Protein AF-A0A0L1IC89-F1 (afdb_monomer_lite)

Secondary structure (DSSP, 8-state):
--------EEEEEEEESSPTT-TT---GGGGGGTT-EEEEEEEE----TTS---EE--EEEEEEEEEEEE-TTS-EEEEEEEEEEEEE--SS-EEEEEEEE-SS-EEEEEEETTEEEEEETTTTEEEEEEE-S-TTT--EEEEEEGGG-TTEEEEEETTSEEEEEETTEEEEEEE-SEEEE-BTTBTTS-SEEEE-SS-EEEEEEEEETTEEEEEEEEETTTEEEEEEEPTTSPEE-

Radius of gyration: 19.92 Å; chains: 1; bounding box: 58×40×58 Å

InterPro domains:
  IPR036322 WD40-repeat-containing domain superfamily [SSF50978] (57-232)
  IPR052415 Diphthine methyltransferase [PTHR46042] (3-170)

pLDDT: mean 73.86, std 12.97, range [33.25, 93.62]

Sequence (237 aa):
MMKRYNLKYCCDDVSVFPSSTLINHDNNKFSEYFGLTAISTYQLKNKEPNEEPKKKGKIYLFGLNQNIKDDDNNNCEIDYYLEYKKNINFHNGVLQSNYIFTNDKLYLGSVCVNGFYLSDLKEETYEKLLETSKEKNNSGLSFEAFDNKPEKICISFSNGDMCLLVHGQQEKTWYDNNIRIFDLRNIREPIQTVDVNSNIWRIKFLYKNNSVDNLLVAACDGGAKIFKKSNNGKLNI

Structure (mmCIF, N/CA/C/O backbone):
data_AF-A0A0L1IC89-F1
#
_entry.id   AF-A0A0L1IC89-F1
#
loop_
_atom_site.group_PDB
_atom_site.id
_atom_site.type_symbol
_atom_site.label_atom_id
_atom_site.label_alt_id
_atom_site.label_comp_id
_atom_site.label_asym_id
_atom_site.label_entity_id
_atom_site.label_seq_id
_atom_site.pdbx_PDB_ins_code
_atom_site.Cartn_x
_atom_site.Cartn_y
_atom_site.Cartn_z
_atom_site.occupancy
_atom_site.B_iso_or_equiv
_atom_site.auth_seq_id
_atom_site.auth_comp_id
_atom_site.auth_asym_id
_atom_site.auth_atom_id
_atom_site.pdbx_PDB_model_num
ATOM 1 N N . MET A 1 1 ? 32.713 4.566 26.535 1.00 37.75 1 MET A N 1
ATOM 2 C CA . MET A 1 1 ? 31.856 5.717 26.167 1.00 37.75 1 MET A CA 1
ATOM 3 C C . MET A 1 1 ? 30.649 5.176 25.398 1.00 37.75 1 MET A C 1
ATOM 5 O O . MET A 1 1 ? 30.848 4.481 24.411 1.00 37.75 1 MET A O 1
ATOM 9 N N . MET A 1 2 ? 29.424 5.361 25.909 1.00 33.25 2 MET A N 1
ATOM 10 C CA . MET A 1 2 ? 28.183 4.787 25.352 1.00 33.25 2 MET A CA 1
ATOM 11 C C . MET A 1 2 ? 27.937 5.239 23.900 1.00 33.25 2 MET A C 1
ATOM 13 O O . MET A 1 2 ? 27.832 6.437 23.640 1.00 33.25 2 MET A O 1
ATOM 17 N N . LYS A 1 3 ? 27.783 4.284 22.966 1.00 37.91 3 LYS A N 1
ATOM 18 C CA . LYS A 1 3 ? 27.263 4.531 21.608 1.00 37.91 3 LYS A CA 1
ATOM 19 C C . LYS A 1 3 ? 25.820 5.051 21.732 1.00 37.91 3 LYS A C 1
ATOM 21 O O . LYS A 1 3 ? 24.902 4.275 21.987 1.00 37.91 3 LYS A O 1
ATOM 26 N N . ARG A 1 4 ? 25.610 6.363 21.577 1.00 36.62 4 ARG A N 1
ATOM 27 C CA . ARG A 1 4 ? 24.271 6.953 21.413 1.00 36.62 4 ARG A CA 1
ATOM 28 C C . ARG A 1 4 ? 23.713 6.502 20.063 1.00 36.62 4 ARG A C 1
ATOM 30 O O . ARG A 1 4 ? 24.088 7.034 19.023 1.00 36.62 4 ARG A O 1
ATOM 37 N N . TYR A 1 5 ? 22.829 5.510 20.069 1.00 39.31 5 TYR A N 1
ATOM 38 C CA . TYR A 1 5 ? 22.023 5.191 18.896 1.00 39.31 5 TYR A CA 1
ATOM 39 C C . TYR A 1 5 ? 20.983 6.302 18.716 1.00 39.31 5 TYR A C 1
ATOM 41 O O . TYR A 1 5 ? 19.976 6.327 19.418 1.00 39.31 5 TYR A O 1
ATOM 49 N N . ASN A 1 6 ? 21.208 7.220 17.776 1.00 43.41 6 ASN A N 1
ATOM 50 C CA . ASN A 1 6 ? 20.152 8.103 17.281 1.00 43.41 6 ASN A CA 1
ATOM 51 C C . ASN A 1 6 ? 19.169 7.257 16.452 1.00 43.41 6 ASN A C 1
ATOM 53 O O . ASN A 1 6 ? 19.263 7.207 15.228 1.00 43.41 6 ASN A O 1
ATOM 57 N N . LEU A 1 7 ? 18.259 6.534 17.114 1.00 46.78 7 LEU A N 1
ATOM 58 C CA . LEU A 1 7 ? 17.118 5.904 16.452 1.00 46.78 7 LEU A CA 1
ATOM 59 C C . LEU A 1 7 ? 16.196 7.011 15.929 1.00 46.78 7 LEU A C 1
ATOM 61 O O . LEU A 1 7 ? 15.389 7.552 16.676 1.00 46.78 7 LEU A O 1
ATOM 65 N N . LYS A 1 8 ? 16.308 7.344 14.642 1.00 57.31 8 LYS A N 1
ATOM 66 C CA . LYS A 1 8 ? 15.275 8.101 13.934 1.00 57.31 8 LYS A CA 1
ATOM 67 C C . LYS A 1 8 ? 14.383 7.096 13.208 1.00 57.31 8 LYS A C 1
ATOM 69 O O . LYS A 1 8 ? 14.843 6.421 12.288 1.00 57.31 8 LYS A O 1
ATOM 74 N N . TYR A 1 9 ? 13.145 6.948 13.672 1.00 56.97 9 TYR A N 1
ATOM 75 C CA . TYR A 1 9 ? 12.089 6.356 12.857 1.00 56.97 9 TYR A CA 1
ATOM 76 C C . TYR A 1 9 ? 11.589 7.448 11.918 1.00 56.97 9 TYR A C 1
ATOM 78 O O . TYR A 1 9 ? 11.213 8.529 12.367 1.00 56.97 9 TYR A O 1
ATOM 86 N N . CYS A 1 10 ? 11.639 7.176 10.624 1.00 66.88 10 CYS A N 1
ATOM 87 C CA . CYS A 1 10 ? 11.066 8.027 9.600 1.00 66.88 10 CYS A CA 1
ATOM 88 C C . CYS A 1 10 ? 9.682 7.469 9.255 1.00 66.88 10 CYS A C 1
ATOM 90 O O . CYS A 1 10 ? 9.532 6.265 9.035 1.00 66.88 10 CYS A O 1
ATOM 92 N N . CYS A 1 11 ? 8.676 8.340 9.259 1.00 73.06 11 CYS A N 1
ATOM 93 C CA . CYS A 1 11 ? 7.366 8.042 8.694 1.00 73.06 11 CYS A CA 1
ATOM 94 C C . CYS A 1 11 ? 7.474 8.191 7.176 1.00 73.06 11 CYS A C 1
ATOM 96 O O . CYS A 1 11 ? 7.811 9.281 6.716 1.00 73.06 11 CYS A O 1
ATOM 98 N N . ASP A 1 12 ? 7.213 7.123 6.424 1.00 77.56 12 ASP A N 1
ATOM 99 C CA . ASP A 1 12 ? 7.308 7.154 4.952 1.00 77.56 12 ASP A CA 1
ATOM 100 C C . ASP A 1 12 ? 5.950 7.340 4.274 1.00 77.56 12 ASP A C 1
ATOM 102 O O . ASP A 1 12 ? 5.842 7.892 3.173 1.00 77.56 12 ASP A O 1
ATOM 106 N N . ASP A 1 13 ? 4.896 6.872 4.944 1.00 82.88 13 ASP A N 1
ATOM 107 C CA . ASP A 1 13 ? 3.542 6.923 4.420 1.00 82.88 13 ASP A CA 1
ATOM 108 C C . ASP A 1 13 ? 2.505 6.841 5.541 1.00 82.88 13 ASP A C 1
ATOM 110 O O . ASP A 1 13 ? 2.685 6.137 6.540 1.00 82.88 13 ASP A O 1
ATOM 114 N N . VAL A 1 14 ? 1.404 7.558 5.341 1.00 84.75 14 VAL A N 1
ATOM 115 C CA . VAL A 1 14 ? 0.214 7.515 6.190 1.00 84.75 14 VAL A CA 1
ATOM 116 C C . VAL A 1 14 ? -0.963 7.192 5.285 1.00 84.75 14 VAL A C 1
ATOM 118 O O . VAL A 1 14 ? -1.217 7.911 4.318 1.00 84.75 14 VAL A O 1
ATOM 121 N N . SER A 1 15 ? -1.680 6.122 5.610 1.00 87.44 15 SER A N 1
ATOM 122 C CA . SER A 1 15 ? -2.894 5.710 4.909 1.00 87.44 15 SER A CA 1
ATOM 123 C C . SER A 1 15 ? -4.060 5.701 5.885 1.00 87.44 15 SER A C 1
ATOM 125 O O . SER A 1 15 ? -3.940 5.179 6.990 1.00 87.44 15 SER A O 1
ATOM 127 N N . VAL A 1 16 ? -5.182 6.298 5.498 1.00 86.19 16 VAL A N 1
ATOM 128 C CA . VAL A 1 16 ? -6.389 6.408 6.327 1.00 86.19 16 VAL A CA 1
ATOM 129 C C . VAL A 1 16 ? -7.524 5.713 5.591 1.00 86.19 16 VAL A C 1
ATOM 131 O O . VAL A 1 16 ? -7.704 5.942 4.396 1.00 86.19 16 VAL A O 1
ATOM 134 N N . PHE A 1 17 ? -8.269 4.856 6.287 1.00 84.81 17 PHE A N 1
ATOM 135 C CA . PHE A 1 17 ? -9.489 4.249 5.767 1.00 84.81 17 PHE A CA 1
ATOM 136 C C . PHE A 1 17 ? -10.721 5.090 6.151 1.00 84.81 17 PHE A C 1
ATOM 138 O O . PHE A 1 17 ? -10.797 5.541 7.289 1.00 84.81 17 PHE A O 1
ATOM 145 N N . PRO A 1 18 ? -11.723 5.257 5.275 1.00 73.88 18 PRO A N 1
ATOM 146 C CA . PRO A 1 18 ? -11.623 5.051 3.841 1.00 73.88 18 PRO A CA 1
ATOM 147 C C . PRO A 1 18 ? -10.655 6.075 3.229 1.00 73.88 18 PRO A C 1
ATOM 149 O O . PRO A 1 18 ? -10.587 7.226 3.656 1.00 73.88 18 PRO A O 1
ATOM 152 N N . SER A 1 19 ? -9.901 5.651 2.215 1.00 64.19 19 SER A N 1
ATOM 153 C CA . SER A 1 19 ? -9.041 6.557 1.447 1.00 64.19 19 SER A CA 1
ATOM 154 C C . SER A 1 19 ? -9.885 7.658 0.785 1.00 64.19 19 SER A C 1
ATOM 156 O O . SER A 1 19 ? -11.032 7.431 0.408 1.00 64.19 19 SER A O 1
ATOM 158 N N . SER A 1 20 ? -9.323 8.847 0.553 1.00 52.53 20 SER A N 1
ATOM 159 C CA . SER A 1 20 ? -9.999 9.913 -0.211 1.00 52.53 20 SER A CA 1
ATOM 160 C C . SER A 1 20 ? -10.335 9.513 -1.657 1.00 52.53 20 SER A C 1
ATOM 162 O O . SER A 1 20 ? -11.131 10.176 -2.314 1.00 52.53 20 SER A O 1
ATOM 164 N N . THR A 1 21 ? -9.772 8.409 -2.154 1.00 49.03 21 THR A N 1
ATOM 165 C CA . THR A 1 21 ? -10.112 7.792 -3.447 1.00 49.03 21 THR A CA 1
ATOM 166 C C . THR A 1 21 ? -11.449 7.033 -3.433 1.00 49.03 21 THR A C 1
ATOM 168 O O . THR A 1 21 ? -11.914 6.577 -4.474 1.00 49.03 21 THR A O 1
ATOM 171 N N . LEU A 1 22 ? -12.097 6.926 -2.270 1.00 55.22 22 LEU A N 1
ATOM 172 C CA . LEU A 1 22 ? -13.205 6.014 -1.968 1.00 55.22 22 LEU A CA 1
ATOM 173 C C . LEU A 1 22 ? -14.563 6.740 -1.846 1.00 55.22 22 LEU A C 1
ATOM 175 O O . LEU A 1 22 ? -15.411 6.365 -1.040 1.00 55.22 22 LEU A O 1
ATOM 179 N N . ILE A 1 23 ? -14.775 7.793 -2.646 1.00 49.59 23 ILE A N 1
ATOM 180 C CA . ILE A 1 23 ? -15.876 8.774 -2.499 1.00 49.59 23 ILE A CA 1
ATOM 181 C C . ILE A 1 23 ? -17.286 8.154 -2.655 1.00 49.59 23 ILE A C 1
ATOM 183 O O . ILE A 1 23 ? -18.272 8.804 -2.333 1.00 49.59 23 ILE A O 1
ATOM 187 N N . ASN A 1 24 ? -17.423 6.910 -3.129 1.00 51.56 24 ASN A N 1
ATOM 188 C CA . ASN A 1 24 ? -18.723 6.243 -3.333 1.00 51.56 24 ASN A CA 1
ATOM 189 C C . ASN A 1 24 ? -18.861 4.878 -2.660 1.00 51.56 24 ASN A C 1
ATOM 191 O O . ASN A 1 24 ? -19.690 4.063 -3.065 1.00 51.56 24 ASN A O 1
ATOM 195 N N . HIS A 1 25 ? -18.065 4.610 -1.629 1.00 53.75 25 HIS A N 1
ATOM 196 C CA . HIS A 1 25 ? -18.261 3.385 -0.874 1.00 53.75 25 HIS A CA 1
ATOM 197 C C . HIS A 1 25 ? -19.349 3.566 0.180 1.00 53.75 25 HIS A C 1
ATOM 199 O O . HIS A 1 25 ? -19.092 3.939 1.322 1.00 53.75 25 HIS A O 1
ATOM 205 N N . ASP A 1 26 ? -20.576 3.268 -0.221 1.00 58.00 26 ASP A N 1
ATOM 206 C CA . ASP A 1 26 ? -21.691 3.114 0.696 1.00 58.00 26 ASP A CA 1
ATOM 207 C C . ASP A 1 26 ? -21.634 1.692 1.263 1.00 58.00 26 ASP A C 1
ATOM 209 O O . ASP A 1 26 ? -21.870 0.721 0.541 1.00 58.00 26 ASP A O 1
ATOM 213 N N . ASN A 1 27 ? -21.204 1.534 2.518 1.00 58.72 27 ASN A N 1
ATOM 214 C CA . ASN A 1 27 ? -21.554 0.344 3.291 1.00 58.72 27 ASN A CA 1
ATOM 215 C C . ASN A 1 27 ? -21.168 0.471 4.766 1.00 58.72 27 ASN A C 1
ATOM 217 O O . ASN A 1 27 ? -19.989 0.474 5.121 1.00 58.72 27 ASN A O 1
ATOM 221 N N . ASN A 1 28 ? -22.178 0.375 5.632 1.00 63.81 28 ASN A N 1
ATOM 222 C CA . ASN A 1 28 ? -22.046 0.149 7.077 1.00 63.81 28 ASN A CA 1
ATOM 223 C C . ASN A 1 28 ? -21.148 -1.057 7.441 1.00 63.81 28 ASN A C 1
ATOM 225 O O . ASN A 1 28 ? -20.767 -1.211 8.598 1.00 63.8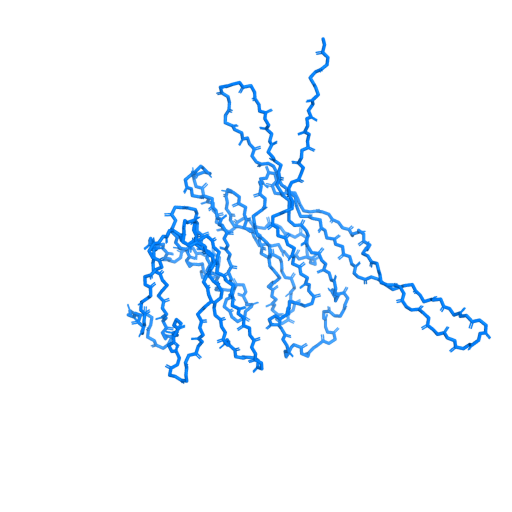1 28 ASN A O 1
ATOM 229 N N . LYS A 1 29 ? -20.796 -1.913 6.473 1.00 73.44 29 LYS A N 1
ATOM 230 C CA . LYS A 1 29 ? -20.047 -3.162 6.650 1.00 73.44 29 LYS A CA 1
ATOM 231 C C . LYS A 1 29 ? -18.630 -3.002 7.211 1.00 73.44 29 LYS A C 1
ATOM 233 O O . LYS A 1 29 ? -18.204 -3.857 7.974 1.00 73.44 29 LYS A O 1
ATOM 238 N N . PHE A 1 30 ? -17.917 -1.931 6.858 1.00 75.88 30 PHE A N 1
ATOM 239 C CA . PHE A 1 30 ? -16.573 -1.640 7.387 1.00 75.88 30 PHE A CA 1
ATOM 240 C C . PHE A 1 30 ? -16.560 -0.388 8.270 1.00 75.88 30 PHE A C 1
ATOM 242 O O . PHE A 1 30 ? -15.520 0.241 8.446 1.00 75.88 30 PHE A O 1
ATOM 249 N N . SER A 1 31 ? -17.720 -0.013 8.817 1.00 79.56 31 SER A N 1
ATOM 250 C CA . SER A 1 31 ? -17.865 1.156 9.694 1.00 79.56 31 SER A CA 1
ATOM 251 C C . SER A 1 31 ? -16.937 1.099 10.910 1.00 79.56 31 SER A C 1
ATOM 253 O O . SER A 1 31 ? -16.385 2.123 11.295 1.00 79.56 31 SER A O 1
ATOM 255 N N . GLU A 1 32 ? -16.675 -0.097 11.448 1.00 83.50 32 GLU A N 1
ATOM 256 C CA . GLU A 1 32 ? -15.731 -0.310 12.556 1.00 83.50 32 GLU A CA 1
ATOM 257 C C . GLU A 1 32 ? -14.277 0.060 12.215 1.00 83.50 32 GLU A C 1
ATOM 259 O O . GLU A 1 32 ? -13.476 0.334 13.107 1.00 83.50 32 GLU A O 1
ATOM 264 N N . TYR A 1 33 ? -13.932 0.089 10.924 1.00 86.62 33 TYR A N 1
ATOM 265 C CA . TYR A 1 33 ? -12.608 0.462 10.433 1.00 86.62 33 TYR A CA 1
ATOM 266 C C . TYR A 1 33 ? -12.538 1.926 9.988 1.00 86.62 33 TYR A C 1
ATOM 268 O O . TYR A 1 33 ? -11.478 2.375 9.550 1.00 86.62 33 TYR A O 1
ATOM 276 N N . PHE A 1 34 ? -13.635 2.684 10.069 1.00 85.94 34 PHE A N 1
ATOM 277 C CA . PHE A 1 34 ? -13.645 4.090 9.680 1.00 85.94 34 PHE A CA 1
ATOM 278 C C . PHE A 1 34 ? -12.622 4.893 10.497 1.00 85.94 34 PHE A C 1
ATOM 280 O O . PHE A 1 34 ? -12.533 4.787 11.717 1.00 85.94 34 PHE A O 1
ATOM 287 N N . GLY A 1 35 ? -11.809 5.683 9.802 1.00 84.94 35 GLY A N 1
ATOM 288 C CA . GLY A 1 35 ? -10.693 6.426 10.374 1.00 84.94 35 GLY A CA 1
ATOM 289 C C . GLY A 1 35 ? -9.493 5.567 10.788 1.00 84.94 35 GLY A C 1
ATOM 290 O O . GLY A 1 35 ? -8.546 6.107 11.367 1.00 84.94 35 GLY A O 1
ATOM 291 N N . LEU A 1 36 ? -9.478 4.256 10.490 1.00 91.06 36 LEU A N 1
ATOM 292 C CA . LEU A 1 36 ? -8.319 3.410 10.767 1.00 91.06 36 LEU A CA 1
ATOM 293 C C . LEU A 1 36 ? -7.108 3.933 9.986 1.00 91.06 36 LEU A C 1
ATOM 295 O O . LEU A 1 36 ? -7.053 3.912 8.755 1.00 91.06 36 LEU A O 1
ATOM 299 N N . THR A 1 37 ? -6.112 4.395 10.724 1.00 91.62 37 THR A N 1
ATOM 300 C CA . THR A 1 37 ? -4.924 5.070 10.219 1.00 91.62 37 THR A CA 1
ATOM 301 C C . THR A 1 37 ? -3.716 4.152 10.349 1.00 91.62 37 THR A C 1
ATOM 303 O O . THR A 1 37 ? -3.310 3.792 11.454 1.00 91.62 37 THR A O 1
ATOM 306 N N . ALA A 1 38 ? -3.135 3.777 9.214 1.00 92.12 38 ALA A N 1
ATOM 307 C CA . ALA A 1 38 ? -1.903 3.015 9.103 1.00 92.12 38 ALA A CA 1
ATOM 308 C C . ALA A 1 38 ? -0.713 3.959 8.912 1.00 92.12 38 ALA A C 1
ATOM 310 O O . ALA A 1 38 ? -0.617 4.664 7.907 1.00 92.12 38 ALA A O 1
ATOM 311 N N . ILE A 1 39 ? 0.218 3.946 9.865 1.00 90.56 39 ILE A N 1
ATOM 312 C CA . ILE A 1 39 ? 1.458 4.726 9.820 1.00 90.56 39 ILE A CA 1
ATOM 313 C C . ILE A 1 39 ? 2.615 3.787 9.492 1.00 90.56 39 ILE A C 1
ATOM 315 O O . ILE A 1 39 ? 3.020 2.968 10.324 1.00 90.56 39 ILE A O 1
ATOM 319 N N . SER A 1 40 ? 3.144 3.919 8.277 1.00 90.25 40 SER A N 1
ATOM 320 C CA . SER A 1 40 ? 4.274 3.139 7.772 1.00 90.25 40 SER A CA 1
ATOM 321 C C . SER A 1 40 ? 5.585 3.766 8.216 1.00 90.25 40 SER A C 1
ATOM 323 O O . SER A 1 40 ? 5.820 4.962 8.032 1.00 90.25 40 SER A O 1
ATOM 325 N N . THR A 1 41 ? 6.461 2.949 8.794 1.00 85.06 41 THR A N 1
ATOM 326 C CA . THR A 1 41 ? 7.750 3.415 9.305 1.00 85.06 41 THR A CA 1
ATOM 327 C C . THR A 1 41 ? 8.909 2.660 8.683 1.00 85.06 41 THR A C 1
ATOM 329 O O . THR A 1 41 ? 8.841 1.451 8.442 1.00 85.06 41 THR A O 1
ATOM 332 N N . TYR A 1 42 ? 10.027 3.362 8.529 1.00 80.12 42 TYR A N 1
ATOM 333 C CA . TYR A 1 42 ? 11.332 2.742 8.372 1.00 80.12 42 TYR A CA 1
ATOM 334 C C . TYR A 1 42 ? 12.348 3.376 9.321 1.00 80.12 42 TYR A C 1
ATOM 336 O O . TYR A 1 42 ? 12.266 4.532 9.731 1.00 80.12 42 TYR A O 1
ATOM 344 N N . GLN A 1 43 ? 13.336 2.577 9.683 1.00 73.88 43 GLN A N 1
ATOM 345 C CA . GLN A 1 43 ? 14.427 2.928 10.560 1.00 73.88 43 GLN A CA 1
ATOM 346 C C . GLN A 1 43 ? 15.724 2.781 9.778 1.00 73.88 43 GLN A C 1
ATOM 348 O O . GLN A 1 43 ? 16.056 1.685 9.320 1.00 73.88 43 GLN A O 1
ATOM 353 N N . LEU A 1 44 ? 16.497 3.862 9.702 1.00 66.44 44 LEU A N 1
ATOM 354 C CA . LEU A 1 44 ? 17.883 3.805 9.254 1.00 66.44 44 LEU A CA 1
ATOM 355 C C . LEU A 1 44 ? 18.749 3.402 10.448 1.00 66.44 44 LEU A C 1
ATOM 357 O O . LEU A 1 44 ? 18.968 4.185 11.373 1.00 66.44 44 LEU A O 1
ATOM 361 N N . LYS A 1 45 ? 19.215 2.151 10.470 1.00 61.97 45 LYS A N 1
ATOM 362 C CA . LYS A 1 45 ? 20.256 1.752 11.417 1.00 61.97 45 LYS A CA 1
ATOM 363 C C . LYS A 1 45 ? 21.614 2.105 10.830 1.00 61.97 45 LYS A C 1
ATOM 365 O O . LYS A 1 45 ? 22.092 1.409 9.941 1.00 61.97 45 LYS A O 1
ATOM 370 N N . ASN A 1 46 ? 22.253 3.135 11.382 1.00 57.34 46 ASN A N 1
ATOM 371 C CA . ASN A 1 46 ? 23.684 3.333 11.182 1.00 57.34 46 ASN A CA 1
ATOM 372 C C . ASN A 1 46 ? 24.410 2.183 11.882 1.00 57.34 46 ASN A C 1
ATOM 374 O O . ASN A 1 46 ? 24.407 2.091 13.114 1.00 57.34 46 ASN A O 1
ATOM 378 N N . LYS A 1 47 ? 24.970 1.275 11.090 1.00 58.34 47 LYS A N 1
ATOM 379 C CA . LYS A 1 47 ? 25.928 0.283 11.564 1.00 58.34 47 LYS A CA 1
ATOM 380 C C . LYS A 1 47 ? 27.353 0.749 11.271 1.00 58.34 47 LYS A C 1
ATOM 382 O O . LYS A 1 47 ? 27.558 1.821 10.710 1.00 58.34 47 LYS A O 1
ATOM 387 N N . GLU A 1 48 ? 28.318 -0.021 11.768 1.00 58.81 48 GLU A N 1
ATOM 388 C CA . GLU A 1 48 ? 29.751 0.232 11.605 1.00 58.81 48 GLU A CA 1
ATOM 389 C C . GLU A 1 48 ? 30.144 0.419 10.126 1.00 58.81 48 GLU A C 1
ATOM 391 O O . GLU A 1 48 ? 29.403 -0.038 9.256 1.00 58.81 48 GLU A O 1
ATOM 396 N N . PRO A 1 49 ? 31.292 1.063 9.826 1.00 56.16 49 PRO A N 1
ATOM 397 C CA . PRO A 1 49 ? 31.629 1.598 8.497 1.00 56.16 49 PRO A CA 1
ATOM 398 C C . PRO A 1 49 ? 31.590 0.622 7.305 1.00 56.16 49 PRO A C 1
ATOM 400 O O . PRO A 1 49 ? 31.677 1.077 6.171 1.00 56.16 49 PRO A O 1
ATOM 403 N N . ASN A 1 50 ? 31.434 -0.687 7.533 1.00 56.88 50 ASN A N 1
ATOM 404 C CA . ASN A 1 50 ? 31.535 -1.739 6.519 1.00 56.88 50 ASN A CA 1
ATOM 405 C C . ASN A 1 50 ? 30.303 -2.668 6.431 1.00 56.88 50 ASN A C 1
ATOM 407 O O . ASN A 1 50 ? 30.342 -3.646 5.689 1.00 56.88 50 ASN A O 1
ATOM 411 N N . GLU A 1 51 ? 29.216 -2.403 7.168 1.00 56.94 51 GLU A N 1
ATOM 412 C CA . GLU A 1 51 ? 27.970 -3.178 7.051 1.00 56.94 51 GLU A CA 1
ATOM 413 C C . GLU A 1 51 ? 26.879 -2.388 6.323 1.00 56.94 51 GLU A C 1
ATOM 415 O O . GLU A 1 51 ? 26.649 -1.212 6.611 1.00 56.94 51 GLU A O 1
ATOM 420 N N . GLU A 1 52 ? 26.151 -3.049 5.417 1.00 58.12 52 GLU A N 1
ATOM 421 C CA . GLU A 1 52 ? 25.019 -2.412 4.745 1.00 58.12 52 GLU A CA 1
ATOM 422 C C . GLU A 1 52 ? 23.927 -2.008 5.758 1.00 58.12 52 GLU A C 1
ATOM 424 O O . GLU A 1 52 ? 23.535 -2.808 6.621 1.00 58.12 52 GLU A O 1
ATOM 429 N N . PRO A 1 53 ? 23.413 -0.766 5.680 1.00 60.12 53 PRO A N 1
ATOM 430 C CA . PRO A 1 53 ? 22.389 -0.286 6.594 1.00 60.12 53 PRO A CA 1
ATOM 431 C C . PRO A 1 53 ? 21.087 -1.061 6.376 1.00 60.12 53 PRO A C 1
ATOM 433 O O . PRO A 1 53 ? 20.396 -0.888 5.375 1.00 60.12 53 PRO A O 1
ATOM 436 N N . LYS A 1 54 ? 20.715 -1.899 7.348 1.00 65.38 54 LYS A N 1
ATOM 437 C CA . LYS A 1 54 ? 19.428 -2.606 7.324 1.00 65.38 54 LYS A CA 1
ATOM 438 C C . LYS A 1 54 ? 18.292 -1.646 7.663 1.00 65.38 54 LYS A C 1
ATOM 440 O O . LYS A 1 54 ? 18.259 -1.092 8.768 1.00 65.38 54 LYS A O 1
ATOM 445 N N . LYS A 1 55 ? 17.336 -1.503 6.744 1.00 72.38 55 LYS A N 1
ATOM 446 C CA . LYS A 1 55 ? 16.085 -0.775 6.974 1.00 72.38 55 LYS A CA 1
ATOM 447 C C . LYS A 1 55 ? 15.120 -1.684 7.733 1.00 72.38 55 LYS A C 1
ATOM 449 O O . LYS A 1 55 ? 14.696 -2.700 7.200 1.00 72.38 55 LYS A O 1
ATOM 454 N N . LYS A 1 56 ? 14.770 -1.340 8.974 1.00 79.25 56 LYS A N 1
ATOM 455 C CA . LYS A 1 56 ? 13.706 -2.034 9.730 1.00 79.25 56 LYS A CA 1
ATOM 456 C C . LYS A 1 56 ? 12.451 -1.185 9.751 1.00 79.25 56 LYS A C 1
ATOM 458 O O . LYS A 1 56 ? 12.571 0.021 9.891 1.00 79.25 56 LYS A O 1
ATOM 463 N N . GLY A 1 57 ? 11.276 -1.785 9.668 1.00 81.19 57 GLY A N 1
ATOM 464 C CA . GLY A 1 57 ? 10.025 -1.043 9.610 1.00 81.19 57 GLY A CA 1
ATOM 465 C C . GLY A 1 57 ? 8.871 -1.795 10.243 1.00 81.19 57 GLY A C 1
ATOM 466 O O . GLY A 1 57 ? 8.919 -3.013 10.431 1.00 81.19 57 GLY A O 1
ATOM 467 N N . LYS A 1 58 ? 7.859 -1.019 10.616 1.00 89.94 58 LYS A N 1
ATOM 468 C CA . LYS A 1 58 ? 6.584 -1.479 11.161 1.00 89.94 58 LYS A CA 1
ATOM 469 C C . LYS A 1 58 ? 5.464 -0.617 10.609 1.00 89.94 58 LYS A C 1
ATOM 471 O O . LYS A 1 58 ? 5.694 0.548 10.274 1.00 89.94 58 LYS A O 1
ATOM 476 N N . ILE A 1 59 ? 4.261 -1.168 10.607 1.00 92.00 59 ILE A N 1
ATOM 477 C CA . ILE A 1 59 ? 3.041 -0.377 10.481 1.00 92.00 59 ILE A CA 1
ATOM 478 C C . ILE A 1 59 ? 2.395 -0.285 11.848 1.00 92.00 59 ILE A C 1
ATOM 480 O O . ILE A 1 59 ? 2.201 -1.307 12.503 1.00 92.00 59 ILE A O 1
ATOM 484 N N . TYR A 1 60 ? 2.048 0.926 12.262 1.00 92.25 60 TYR A N 1
ATOM 485 C CA . TYR A 1 60 ? 1.228 1.170 13.442 1.00 92.25 60 TYR A CA 1
ATOM 486 C C . TYR A 1 60 ? -0.194 1.495 12.997 1.00 92.25 60 TYR A C 1
ATOM 488 O O . TYR A 1 60 ? -0.382 2.367 12.152 1.00 92.25 60 TYR A O 1
ATOM 496 N N . LEU A 1 61 ? -1.175 0.785 13.549 1.00 93.62 61 LEU A N 1
ATOM 497 C CA . LEU A 1 61 ? -2.592 0.994 13.277 1.00 93.62 61 LEU A CA 1
ATOM 498 C C . LEU A 1 61 ? -3.224 1.773 14.429 1.00 93.62 61 LEU A C 1
ATOM 500 O O . LEU A 1 61 ? -3.117 1.360 15.588 1.00 93.62 61 LEU A O 1
ATOM 504 N N . PHE A 1 62 ? -3.901 2.866 14.096 1.00 93.25 62 PHE A N 1
ATOM 505 C CA . PHE A 1 62 ? -4.635 3.713 15.030 1.00 93.25 62 PHE A CA 1
ATOM 506 C C . PHE A 1 62 ? -6.097 3.833 14.608 1.00 93.25 62 PHE A C 1
ATOM 508 O O . PHE A 1 62 ? -6.366 4.058 13.436 1.00 93.25 62 PHE A O 1
ATOM 515 N N . GLY A 1 63 ? -7.036 3.702 15.539 1.00 91.00 63 GLY A N 1
ATOM 516 C CA . GLY A 1 63 ? -8.451 3.985 15.292 1.00 91.00 63 GLY A CA 1
ATOM 517 C C . GLY A 1 63 ? -8.770 5.451 15.564 1.00 91.00 63 GLY A C 1
ATOM 518 O O . GLY A 1 63 ? -8.235 6.022 16.515 1.00 91.00 63 GLY A O 1
ATOM 519 N N . LEU A 1 64 ? -9.636 6.048 14.746 1.00 88.94 64 LEU A N 1
ATOM 520 C CA . LEU A 1 64 ? -10.194 7.369 15.015 1.00 88.94 64 LEU A CA 1
ATOM 521 C C . LEU A 1 64 ? -11.277 7.246 16.085 1.00 88.94 64 LEU A C 1
ATOM 523 O O . LEU A 1 64 ? -12.268 6.551 15.886 1.00 88.94 64 LEU A O 1
ATOM 527 N N . ASN A 1 65 ? -11.093 7.952 17.192 1.00 87.69 65 ASN A N 1
ATOM 528 C CA . ASN A 1 65 ? -12.084 8.078 18.249 1.00 87.69 65 ASN A CA 1
ATOM 529 C C . ASN A 1 65 ? -12.446 9.548 18.455 1.00 87.69 65 ASN A C 1
ATOM 531 O O . ASN A 1 65 ? -11.732 10.460 18.029 1.00 87.69 65 ASN A O 1
ATOM 535 N N . GLN A 1 66 ? -13.556 9.755 19.153 1.00 87.56 66 GLN A N 1
ATOM 536 C CA . GLN A 1 66 ? -14.051 11.064 19.544 1.00 87.56 66 GLN A CA 1
ATOM 537 C C . GLN A 1 66 ? -14.212 11.127 21.060 1.00 87.56 66 GLN A C 1
ATOM 539 O O . GLN A 1 66 ? -14.587 10.141 21.698 1.00 87.56 66 GLN A O 1
ATOM 544 N N . ASN A 1 67 ? -13.920 12.285 21.631 1.00 86.00 67 ASN A N 1
ATOM 545 C CA . ASN A 1 67 ? -14.258 12.630 22.996 1.00 86.00 67 ASN A CA 1
ATOM 546 C C . ASN A 1 67 ? -15.313 13.733 22.937 1.00 86.00 67 ASN A C 1
ATOM 548 O O . ASN A 1 67 ? -15.055 14.797 22.377 1.00 86.00 67 ASN A O 1
ATOM 552 N N . ILE A 1 68 ? -16.505 13.444 23.453 1.00 84.94 68 ILE A N 1
ATOM 553 C CA . ILE A 1 68 ? -17.616 14.392 23.466 1.00 84.94 68 ILE A CA 1
ATOM 554 C C . ILE A 1 68 ? -17.596 15.071 24.827 1.00 84.94 68 ILE A C 1
ATOM 556 O O . ILE A 1 68 ? -17.748 14.407 25.854 1.00 84.94 68 ILE A O 1
ATOM 560 N N . LYS A 1 69 ? -17.365 16.380 24.825 1.00 81.31 69 LYS A N 1
ATOM 561 C CA . LYS A 1 69 ? -17.510 17.215 26.012 1.00 81.31 69 LYS A CA 1
ATOM 562 C C . LYS A 1 69 ? -18.831 17.953 25.895 1.00 81.31 69 LYS A C 1
ATOM 564 O O . LYS A 1 69 ? -19.002 18.794 25.011 1.00 81.31 69 LYS A O 1
ATOM 569 N N . ASP A 1 70 ? -19.747 17.606 26.785 1.00 71.31 70 ASP A N 1
ATOM 570 C CA . ASP A 1 70 ? -20.980 18.353 26.972 1.00 71.31 70 ASP A CA 1
ATOM 571 C C . ASP A 1 70 ? -20.687 19.488 27.957 1.00 71.31 70 ASP A C 1
ATOM 573 O O . ASP A 1 70 ? -20.328 19.236 29.108 1.00 71.31 70 ASP A O 1
ATOM 577 N N . ASP A 1 71 ? -20.792 20.730 27.491 1.00 67.06 71 ASP A N 1
ATOM 578 C CA . ASP A 1 71 ? -20.705 21.910 28.351 1.00 67.06 71 ASP A CA 1
ATOM 579 C C . ASP A 1 71 ? -22.115 22.285 28.840 1.00 67.06 71 ASP A C 1
ATOM 581 O O . ASP A 1 71 ? -23.086 22.195 28.079 1.00 67.06 71 ASP A O 1
ATOM 585 N N . ASP A 1 72 ? -22.235 22.788 30.076 1.00 65.69 72 ASP A N 1
ATOM 586 C CA . ASP A 1 72 ? -23.510 23.164 30.730 1.00 65.69 72 ASP A CA 1
ATOM 587 C C . ASP A 1 72 ? -24.355 24.195 29.933 1.00 65.69 72 ASP A C 1
ATOM 589 O O . ASP A 1 72 ? -25.517 24.452 30.250 1.00 65.69 72 ASP A O 1
ATOM 593 N N . ASN A 1 73 ? -23.791 24.776 28.867 1.00 68.25 73 ASN A N 1
ATOM 594 C CA . ASN A 1 73 ? -24.409 25.753 27.967 1.00 68.25 73 ASN A CA 1
ATOM 595 C C . ASN A 1 73 ? -24.959 25.161 26.646 1.00 68.25 73 ASN A C 1
ATOM 597 O O . ASN A 1 73 ? -25.144 25.913 25.688 1.00 68.25 73 ASN A O 1
ATOM 601 N N . ASN A 1 74 ? -25.227 23.849 26.557 1.00 63.72 74 ASN A N 1
ATOM 602 C CA . ASN A 1 74 ? -25.695 23.162 25.331 1.00 63.72 74 ASN A CA 1
ATOM 603 C C . ASN A 1 74 ? -24.722 23.244 24.132 1.00 63.72 74 ASN A C 1
ATOM 605 O O . ASN A 1 74 ? -25.126 23.023 22.987 1.00 63.72 74 ASN A O 1
ATOM 609 N N . ASN A 1 75 ? -23.442 23.534 24.372 1.00 68.31 75 ASN A N 1
ATOM 610 C CA . ASN A 1 75 ? -22.405 23.410 23.352 1.00 68.31 75 ASN A CA 1
ATOM 611 C C . ASN A 1 75 ? -21.794 22.007 23.432 1.00 68.31 75 ASN A C 1
ATOM 613 O O . ASN A 1 75 ? -21.316 21.593 24.484 1.00 68.31 75 ASN A O 1
ATOM 617 N N . CYS A 1 76 ? -21.820 21.291 22.309 1.00 71.56 76 CYS A N 1
ATOM 618 C CA . CYS A 1 76 ? -21.179 19.990 22.146 1.00 71.56 76 CYS A CA 1
ATOM 619 C C . CYS A 1 76 ? -19.829 20.214 21.453 1.00 71.56 76 CYS A C 1
ATOM 621 O O . CYS A 1 76 ? -19.792 20.569 20.271 1.00 71.56 76 CYS A O 1
ATOM 623 N N . GLU A 1 77 ? -18.726 20.056 22.187 1.00 7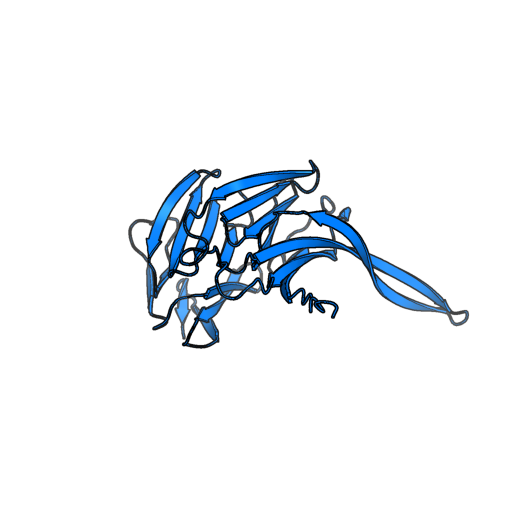9.94 77 GLU A N 1
ATOM 624 C CA . GLU A 1 77 ? -17.377 20.070 21.613 1.00 79.94 77 GLU A CA 1
ATOM 625 C C . GLU A 1 77 ? -16.931 18.624 21.357 1.00 79.94 77 GLU A C 1
ATOM 627 O O . GLU A 1 77 ? -16.959 17.778 22.255 1.00 79.94 77 GLU A O 1
ATOM 632 N N . ILE A 1 78 ? -16.546 18.328 20.111 1.00 82.12 78 ILE A N 1
ATOM 633 C CA . ILE A 1 78 ? -16.085 16.998 19.697 1.00 82.12 78 ILE A CA 1
ATOM 634 C C . ILE A 1 78 ? -14.583 17.063 19.423 1.00 82.12 78 ILE A C 1
ATOM 636 O O . ILE A 1 78 ? -14.152 17.603 18.402 1.00 82.12 78 ILE A O 1
ATOM 640 N N . ASP A 1 79 ? -13.795 16.457 20.310 1.00 84.94 79 ASP A N 1
ATOM 641 C CA . ASP A 1 79 ? -12.349 16.305 20.155 1.00 84.94 79 ASP A CA 1
ATOM 642 C C . ASP A 1 79 ? -12.022 14.963 19.493 1.00 84.94 79 ASP A C 1
ATOM 644 O O . ASP A 1 79 ? -12.280 13.896 20.055 1.00 84.94 79 ASP A O 1
ATOM 648 N N . TYR A 1 80 ? -11.398 14.993 18.316 1.00 84.00 80 TYR A N 1
ATOM 649 C CA . TYR A 1 80 ? -10.942 13.780 17.635 1.00 84.00 80 TYR A CA 1
ATOM 650 C C . TYR A 1 80 ? -9.527 13.396 18.064 1.00 84.00 80 TYR A C 1
ATOM 652 O O . TYR A 1 80 ? -8.627 14.235 18.120 1.00 84.00 80 TYR A O 1
ATOM 660 N N . TYR A 1 81 ? -9.300 12.106 18.305 1.00 85.62 81 TYR A N 1
ATOM 661 C CA . TYR A 1 81 ? -7.976 11.577 18.620 1.00 85.62 81 TYR A CA 1
ATOM 662 C C . TYR A 1 81 ? -7.748 10.195 18.004 1.00 85.62 81 TYR A C 1
ATOM 664 O O . TYR A 1 81 ? -8.681 9.472 17.658 1.00 85.62 81 TYR A O 1
ATOM 672 N N . LEU A 1 82 ? -6.473 9.834 17.862 1.00 88.94 82 LEU A N 1
ATOM 673 C CA . LEU A 1 82 ? -6.047 8.535 17.354 1.00 88.94 82 LEU A CA 1
ATOM 674 C C . LEU A 1 82 ? -5.673 7.613 18.518 1.00 88.94 82 LEU A C 1
ATOM 676 O O . LEU A 1 82 ? -4.734 7.889 19.264 1.00 88.94 82 LEU A O 1
ATOM 680 N N . GLU A 1 83 ? -6.384 6.498 18.656 1.00 91.88 83 GLU A N 1
ATOM 681 C CA . GLU A 1 83 ? -6.101 5.461 19.649 1.00 91.88 83 GLU A CA 1
ATOM 682 C C . GLU A 1 83 ? -5.284 4.332 19.017 1.00 91.88 83 GLU A C 1
ATOM 684 O O . GLU A 1 83 ? -5.689 3.747 18.013 1.00 91.88 83 GLU A O 1
ATOM 689 N N . TYR A 1 84 ? -4.139 3.990 19.610 1.00 93.62 84 TYR A N 1
ATOM 6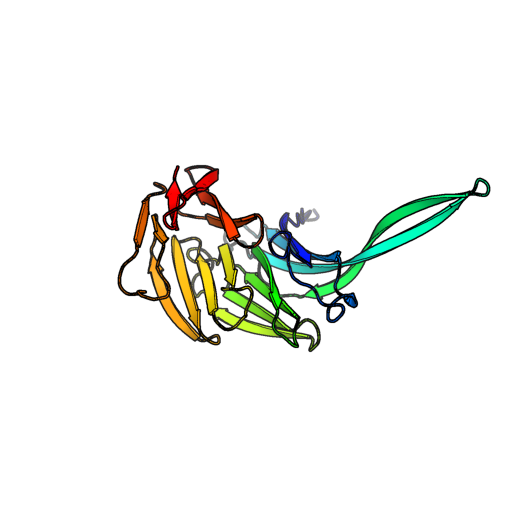90 C CA . TYR A 1 84 ? -3.329 2.862 19.149 1.00 93.62 84 TYR A CA 1
ATOM 691 C C . TYR A 1 84 ? -4.101 1.542 19.272 1.00 93.62 84 TYR A C 1
ATOM 693 O O . TYR A 1 84 ? -4.591 1.205 20.346 1.00 93.62 84 TYR A O 1
ATOM 701 N N . LYS A 1 85 ? -4.156 0.766 18.184 1.00 91.88 85 LYS A N 1
ATOM 702 C CA . LYS A 1 85 ? -4.801 -0.554 18.157 1.00 91.88 85 LYS A CA 1
ATOM 703 C C . LYS A 1 85 ? -3.774 -1.682 18.173 1.00 91.88 85 LYS A C 1
ATOM 705 O O . LYS A 1 85 ? -3.750 -2.491 19.094 1.00 91.88 85 LYS A O 1
ATOM 710 N N . LYS A 1 86 ? -2.914 -1.749 17.152 1.00 92.94 86 LYS A N 1
ATOM 711 C CA . LYS A 1 86 ? -1.891 -2.800 17.004 1.00 92.94 86 LYS A CA 1
ATOM 712 C C . LYS A 1 86 ? -0.756 -2.369 16.075 1.00 92.94 86 LYS A C 1
ATOM 714 O O . LYS A 1 86 ? -0.803 -1.294 15.478 1.00 92.94 86 LYS A O 1
ATOM 719 N N . ASN A 1 87 ? 0.272 -3.207 15.942 1.00 92.25 87 ASN A N 1
ATOM 720 C CA . ASN A 1 87 ? 1.320 -3.025 14.939 1.00 92.25 87 ASN A CA 1
ATOM 721 C C . ASN A 1 87 ? 1.589 -4.306 14.146 1.00 92.25 87 ASN A C 1
ATOM 723 O O . ASN A 1 87 ? 1.432 -5.406 14.669 1.00 92.25 87 ASN A O 1
ATOM 727 N N . ILE A 1 88 ? 2.035 -4.132 12.903 1.00 90.81 88 ILE A N 1
ATOM 728 C CA . ILE A 1 88 ? 2.473 -5.200 12.002 1.00 90.81 88 ILE A CA 1
ATOM 729 C C . ILE A 1 88 ? 3.981 -5.063 11.809 1.00 90.81 88 ILE A C 1
ATOM 731 O O . ILE A 1 88 ? 4.487 -3.973 11.520 1.00 90.81 88 ILE A O 1
ATOM 735 N N . ASN A 1 89 ? 4.713 -6.163 11.979 1.00 88.50 89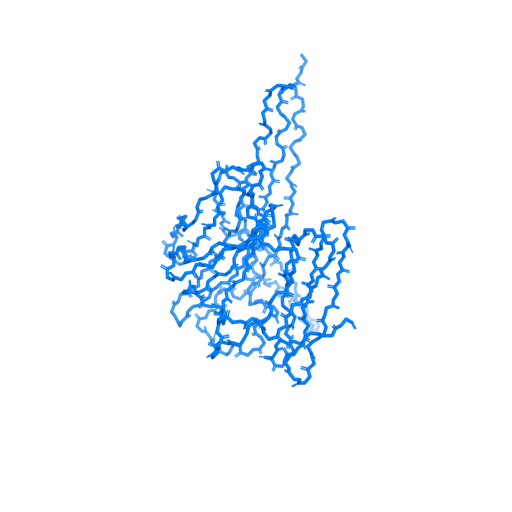 ASN A N 1
ATOM 736 C CA . ASN A 1 89 ? 6.170 -6.166 11.924 1.00 88.50 89 ASN A CA 1
ATOM 737 C C . ASN A 1 89 ? 6.689 -6.973 10.729 1.00 88.50 89 ASN A C 1
ATOM 739 O O . ASN A 1 89 ? 6.868 -8.188 10.807 1.00 88.50 89 ASN A O 1
ATOM 743 N N . PHE A 1 90 ? 7.014 -6.268 9.647 1.00 82.12 90 PHE A N 1
ATOM 744 C CA . PHE A 1 90 ? 7.605 -6.856 8.441 1.00 82.12 90 PHE A CA 1
ATOM 745 C C . PHE A 1 90 ? 9.110 -7.117 8.565 1.00 82.12 90 PHE A C 1
ATOM 747 O O . PHE A 1 90 ? 9.717 -7.692 7.663 1.00 82.12 90 PHE A O 1
ATOM 754 N N . HIS A 1 91 ? 9.734 -6.672 9.664 1.00 81.06 91 HIS A N 1
ATOM 755 C CA . HIS A 1 91 ? 11.180 -6.727 9.905 1.00 81.06 91 HIS A CA 1
ATOM 756 C C . HIS A 1 91 ? 12.042 -6.033 8.831 1.00 81.06 91 HIS A C 1
ATOM 758 O O . HIS A 1 91 ? 13.269 -6.105 8.895 1.00 81.06 91 HIS A O 1
ATOM 764 N N . ASN A 1 92 ? 11.399 -5.292 7.927 1.00 83.81 92 ASN A N 1
ATOM 765 C CA . ASN A 1 92 ? 11.959 -4.563 6.795 1.00 83.81 92 ASN A CA 1
ATOM 766 C C . ASN A 1 92 ? 11.313 -3.179 6.719 1.00 83.81 92 ASN A C 1
ATOM 768 O O . ASN A 1 92 ? 10.207 -2.990 7.223 1.00 83.81 92 ASN A O 1
ATOM 772 N N . GLY A 1 93 ? 12.016 -2.199 6.150 1.00 85.12 93 GLY A N 1
ATOM 773 C CA . GLY A 1 93 ? 11.485 -0.844 5.982 1.00 85.12 93 GLY A CA 1
ATOM 774 C C . GLY A 1 93 ? 10.205 -0.855 5.149 1.00 85.12 93 GLY A C 1
ATOM 775 O O . GLY A 1 93 ? 10.211 -1.437 4.066 1.00 85.12 93 GLY A O 1
ATOM 776 N N . VAL A 1 94 ? 9.142 -0.224 5.656 1.00 87.81 94 VAL A N 1
ATOM 777 C CA . VAL A 1 94 ? 7.856 -0.087 4.959 1.00 87.81 94 VAL A CA 1
ATOM 778 C C . VAL A 1 94 ? 7.832 1.267 4.265 1.00 87.81 94 VAL A C 1
ATOM 780 O O . VAL A 1 94 ? 8.068 2.280 4.922 1.00 87.81 94 VAL A O 1
ATOM 783 N N . LEU A 1 95 ? 7.574 1.262 2.958 1.00 84.94 95 LEU A N 1
ATOM 784 C CA . LEU A 1 95 ? 7.725 2.423 2.077 1.00 84.94 95 LEU A CA 1
ATOM 785 C C . LEU A 1 95 ? 6.381 3.021 1.633 1.00 84.94 95 LEU A C 1
ATOM 787 O O . LEU A 1 95 ? 6.247 4.231 1.444 1.00 84.94 95 LEU A O 1
ATOM 791 N N . GLN A 1 96 ? 5.356 2.179 1.513 1.00 87.12 96 GLN A N 1
ATOM 792 C CA . GLN A 1 96 ? 3.971 2.604 1.319 1.00 87.12 96 GLN A CA 1
ATOM 793 C C . GLN A 1 96 ? 3.029 1.553 1.896 1.00 87.12 96 GLN A C 1
ATOM 795 O O . GLN A 1 96 ? 3.316 0.355 1.811 1.00 87.12 96 GLN A O 1
ATOM 800 N N . SER A 1 97 ? 1.879 1.994 2.400 1.00 89.62 97 SER A N 1
ATOM 801 C CA . SER A 1 97 ? 0.747 1.108 2.655 1.00 89.62 97 SER A CA 1
ATOM 802 C C . SER A 1 97 ? -0.544 1.682 2.086 1.00 89.62 97 SER A C 1
ATOM 804 O O . SER A 1 97 ? -0.733 2.892 2.043 1.00 89.62 97 SER A O 1
ATOM 806 N N . ASN A 1 98 ? -1.454 0.821 1.646 1.00 88.44 98 ASN A N 1
ATOM 807 C CA . ASN A 1 98 ? -2.778 1.251 1.206 1.00 88.44 98 ASN A CA 1
ATOM 808 C C . ASN A 1 98 ? -3.831 0.193 1.529 1.00 88.44 98 ASN A C 1
ATOM 810 O O . ASN A 1 98 ? -3.549 -1.009 1.486 1.00 88.44 98 ASN A O 1
ATOM 814 N N . TYR A 1 99 ? -5.038 0.644 1.857 1.00 88.75 99 TYR A N 1
ATOM 815 C CA . TYR A 1 99 ? -6.157 -0.253 2.113 1.00 88.75 99 TYR A CA 1
ATOM 816 C C . TYR A 1 99 ? -6.731 -0.773 0.794 1.00 88.75 99 TYR A C 1
ATOM 818 O O . TYR A 1 99 ? -6.997 -0.006 -0.127 1.00 88.75 99 TYR A O 1
ATOM 826 N N . ILE A 1 100 ? -6.933 -2.084 0.731 1.00 86.31 100 ILE A N 1
ATOM 827 C CA . ILE A 1 100 ? -7.563 -2.808 -0.377 1.00 86.31 100 ILE A CA 1
ATOM 828 C C . ILE A 1 100 ? -8.761 -3.532 0.228 1.00 86.31 100 ILE A C 1
ATOM 830 O O . ILE A 1 100 ? -8.678 -4.012 1.354 1.00 86.31 100 ILE A O 1
ATOM 834 N N . PHE A 1 101 ? -9.880 -3.644 -0.469 1.00 79.62 101 PHE A N 1
ATOM 835 C CA . PHE A 1 101 ? -11.051 -4.305 0.095 1.00 79.62 101 PHE A CA 1
ATOM 836 C C . PHE A 1 101 ? -11.771 -5.125 -0.962 1.00 79.62 101 PHE A C 1
ATOM 838 O O . PHE A 1 101 ? -11.660 -4.925 -2.168 1.00 79.62 101 PHE A O 1
ATOM 845 N N . THR A 1 102 ? -12.510 -6.102 -0.474 1.00 77.00 102 THR A N 1
ATOM 846 C CA . THR A 1 102 ? -13.431 -6.910 -1.265 1.00 77.00 102 THR A CA 1
ATOM 847 C C . THR A 1 102 ? -14.817 -6.757 -0.663 1.00 77.00 102 THR A C 1
ATOM 849 O O . THR A 1 102 ? -15.012 -6.008 0.297 1.00 77.00 102 THR A O 1
ATOM 852 N N . ASN A 1 103 ? -15.785 -7.506 -1.182 1.00 74.00 103 ASN A N 1
ATOM 853 C CA . ASN A 1 103 ? -17.117 -7.534 -0.594 1.00 74.00 103 ASN A CA 1
ATOM 854 C C . ASN A 1 103 ? -17.081 -7.888 0.899 1.00 74.00 103 ASN A C 1
ATOM 856 O O . ASN A 1 103 ? -17.880 -7.337 1.648 1.00 74.00 103 ASN A O 1
ATOM 860 N N . ASP A 1 104 ? -16.173 -8.769 1.336 1.00 80.38 104 ASP A N 1
ATOM 861 C CA . ASP A 1 104 ? -16.209 -9.367 2.678 1.00 80.38 104 ASP A CA 1
ATOM 862 C C . ASP A 1 104 ? -14.957 -9.121 3.526 1.00 80.38 104 ASP A C 1
ATOM 864 O O . ASP A 1 104 ? -14.975 -9.389 4.727 1.00 80.38 104 ASP A O 1
ATOM 868 N N . LYS A 1 105 ? -13.875 -8.619 2.925 1.00 85.44 105 LYS A N 1
ATOM 869 C CA . LYS A 1 105 ? -12.571 -8.502 3.585 1.00 85.44 105 LYS A CA 1
ATOM 870 C C . LYS A 1 105 ? -11.944 -7.131 3.396 1.00 85.44 105 LYS A C 1
ATOM 872 O O . LYS A 1 105 ? -12.002 -6.578 2.297 1.00 85.44 105 LYS A O 1
ATOM 877 N N . LEU A 1 106 ? -11.291 -6.652 4.452 1.00 87.94 106 LEU A N 1
ATOM 878 C CA . LEU A 1 106 ? -10.435 -5.472 4.442 1.00 87.94 106 LEU A CA 1
ATOM 879 C C . LEU A 1 106 ? -8.975 -5.911 4.564 1.00 87.94 106 LEU A C 1
ATOM 881 O O . LEU A 1 106 ? -8.560 -6.511 5.557 1.00 87.94 106 LEU A O 1
ATOM 885 N N . TYR A 1 107 ? -8.202 -5.573 3.545 1.00 91.25 107 TYR A N 1
ATOM 886 C CA . TYR A 1 107 ? -6.784 -5.850 3.451 1.00 91.25 107 TYR A CA 1
ATOM 887 C C . TYR A 1 107 ? -5.956 -4.574 3.597 1.00 91.25 107 TYR A C 1
ATOM 889 O O . TYR A 1 107 ? -6.386 -3.471 3.254 1.00 91.25 107 TYR A O 1
ATOM 897 N N . LEU A 1 108 ? -4.717 -4.749 4.038 1.00 92.75 108 LEU A N 1
ATOM 898 C CA . LEU A 1 108 ? -3.672 -3.740 3.969 1.00 92.75 108 LEU A CA 1
ATOM 899 C C . LEU A 1 108 ? -2.550 -4.255 3.070 1.00 92.75 108 LEU A C 1
ATOM 901 O O . LEU A 1 108 ? -1.832 -5.190 3.432 1.00 92.75 108 LEU A O 1
ATOM 905 N N . GLY A 1 109 ? -2.415 -3.648 1.893 1.00 91.94 109 GLY A N 1
ATOM 906 C CA . GLY A 1 109 ? -1.246 -3.842 1.047 1.00 91.94 109 GLY A CA 1
ATOM 907 C C . GLY A 1 109 ? -0.081 -3.022 1.592 1.00 91.94 109 GLY A C 1
ATOM 908 O O . GLY A 1 109 ? -0.260 -1.869 1.994 1.00 91.94 109 GLY A O 1
ATOM 909 N N . SER A 1 110 ? 1.110 -3.609 1.627 1.00 91.56 110 SER A N 1
ATOM 910 C CA . SER A 1 110 ? 2.302 -2.980 2.191 1.00 91.56 110 SER A CA 1
ATOM 911 C C . SER A 1 110 ? 3.511 -3.254 1.314 1.00 91.56 110 SER A C 1
ATOM 913 O O . SER A 1 110 ? 3.961 -4.391 1.164 1.00 91.56 110 SER A O 1
ATOM 915 N N . VAL A 1 111 ? 4.063 -2.186 0.754 1.00 89.31 111 VAL A N 1
ATOM 916 C CA . VAL A 1 111 ? 5.314 -2.233 0.009 1.00 89.31 111 VAL A CA 1
ATOM 917 C C . VAL A 1 111 ? 6.462 -2.046 0.986 1.00 89.31 111 VAL A C 1
ATOM 919 O O . VAL A 1 111 ? 6.577 -1.021 1.660 1.00 89.31 111 VAL A O 1
ATOM 922 N N . CYS A 1 112 ? 7.312 -3.060 1.062 1.00 87.56 112 CYS A N 1
ATOM 923 C CA . CYS A 1 112 ? 8.521 -3.079 1.862 1.00 87.56 112 CYS A CA 1
ATOM 924 C C . CYS A 1 112 ? 9.758 -3.104 0.958 1.00 87.56 112 CYS A C 1
ATOM 926 O O . CYS A 1 112 ? 9.709 -3.456 -0.220 1.00 87.56 112 CYS A O 1
ATOM 928 N N . VAL A 1 113 ? 10.913 -2.795 1.543 1.00 82.31 113 VAL A N 1
ATOM 929 C CA . VAL A 1 113 ? 12.213 -2.838 0.848 1.00 82.31 113 VAL A CA 1
ATOM 930 C C . VAL A 1 113 ? 12.489 -4.198 0.192 1.00 82.31 113 VAL A C 1
ATOM 932 O O . VAL A 1 113 ? 13.117 -4.250 -0.861 1.00 82.31 113 VAL A O 1
ATOM 935 N N . ASN A 1 114 ? 12.011 -5.279 0.803 1.00 84.31 114 ASN A N 1
ATOM 936 C CA . ASN A 1 114 ? 12.256 -6.657 0.387 1.00 84.31 114 ASN A CA 1
ATOM 937 C C . ASN A 1 114 ? 11.087 -7.296 -0.381 1.00 84.31 114 ASN A C 1
ATOM 939 O O . ASN A 1 114 ? 11.114 -8.506 -0.619 1.00 84.31 114 ASN A O 1
ATOM 943 N N . GLY A 1 115 ? 10.025 -6.549 -0.696 1.00 86.69 115 GLY A N 1
ATOM 944 C CA . GLY A 1 115 ? 8.862 -7.151 -1.333 1.00 86.69 115 GLY A CA 1
ATOM 945 C C . GLY A 1 115 ? 7.533 -6.468 -1.079 1.00 86.69 115 GLY A C 1
ATOM 946 O O . GLY A 1 115 ? 7.449 -5.389 -0.497 1.00 86.69 115 GLY A O 1
ATOM 947 N N . PHE A 1 116 ? 6.478 -7.149 -1.506 1.00 89.06 116 PHE A N 1
ATOM 948 C CA . PHE A 1 116 ? 5.099 -6.735 -1.298 1.00 89.06 116 PHE A CA 1
ATOM 949 C C . PHE A 1 116 ? 4.369 -7.733 -0.408 1.00 89.06 116 PHE A C 1
ATOM 951 O O . PHE A 1 116 ? 4.470 -8.949 -0.595 1.00 89.06 116 PHE A O 1
ATOM 958 N N . TYR A 1 117 ? 3.625 -7.191 0.549 1.00 91.56 117 TYR A N 1
ATOM 959 C CA . TYR A 1 117 ? 2.837 -7.943 1.507 1.00 91.56 117 TYR A CA 1
ATOM 960 C C . TYR A 1 117 ? 1.362 -7.579 1.382 1.00 91.56 117 TYR A C 1
ATOM 962 O O . TYR A 1 117 ? 1.022 -6.411 1.193 1.00 91.56 117 TYR A O 1
ATOM 970 N N . LEU A 1 118 ? 0.497 -8.572 1.551 1.00 92.06 118 LEU A N 1
ATOM 971 C CA . LEU A 1 118 ? -0.942 -8.396 1.664 1.00 92.06 118 LEU A CA 1
ATOM 972 C C . LEU A 1 118 ? -1.387 -8.920 3.028 1.00 92.06 118 LEU A C 1
ATOM 974 O O . LEU A 1 118 ? -1.171 -10.086 3.356 1.00 92.06 118 LEU A O 1
ATOM 978 N N . SER A 1 119 ? -1.975 -8.037 3.832 1.00 92.81 119 SER A N 1
ATOM 979 C CA . SER A 1 119 ? -2.382 -8.363 5.198 1.00 92.81 119 SER A CA 1
ATOM 980 C C . SER A 1 119 ? -3.899 -8.400 5.314 1.00 92.81 119 SER A C 1
ATOM 982 O O . SER A 1 119 ? -4.531 -7.386 5.033 1.00 92.81 119 SER A O 1
ATOM 984 N N . ASP A 1 120 ? -4.492 -9.513 5.743 1.00 92.00 120 ASP A N 1
ATOM 985 C CA . ASP A 1 120 ? -5.913 -9.558 6.113 1.00 92.00 120 ASP A CA 1
ATOM 986 C C . ASP A 1 120 ? -6.048 -9.003 7.535 1.00 92.00 120 ASP A C 1
ATOM 988 O O . ASP A 1 120 ? -5.536 -9.582 8.495 1.00 92.00 120 ASP A O 1
ATOM 992 N N . LEU A 1 121 ? -6.682 -7.838 7.688 1.00 88.81 121 LEU A N 1
ATOM 993 C CA . LEU A 1 121 ? -6.708 -7.154 8.984 1.00 88.81 121 LEU A CA 1
ATOM 994 C C . LEU A 1 121 ? -7.609 -7.840 10.007 1.00 88.81 121 LEU A C 1
ATOM 996 O O . LEU A 1 121 ? -7.385 -7.656 11.210 1.00 88.81 121 LEU A O 1
ATOM 1000 N N . LYS A 1 122 ? -8.597 -8.602 9.525 1.00 85.44 122 LYS A N 1
ATOM 1001 C CA . LYS A 1 122 ? -9.561 -9.335 10.341 1.00 85.44 122 LYS A CA 1
ATOM 1002 C C . LYS A 1 122 ? -9.001 -10.688 10.766 1.00 85.44 122 LYS A C 1
ATOM 1004 O O . LYS A 1 122 ? -9.060 -11.014 11.944 1.00 85.44 122 LYS A O 1
ATOM 1009 N N . GLU A 1 123 ? -8.427 -11.430 9.823 1.00 87.19 123 GLU A N 1
ATOM 1010 C CA . GLU A 1 123 ? -7.832 -12.752 10.084 1.00 87.19 123 GLU A CA 1
ATOM 1011 C C . GLU A 1 123 ? -6.397 -12.668 10.636 1.00 87.19 123 GLU A C 1
ATOM 1013 O O . GLU A 1 123 ? -5.805 -13.677 11.007 1.00 87.19 123 GLU A O 1
ATOM 1018 N N . GLU A 1 124 ? -5.821 -11.464 10.674 1.00 86.81 124 GLU A N 1
ATOM 1019 C CA . GLU A 1 124 ? -4.457 -11.186 11.140 1.00 86.81 124 GLU A CA 1
ATOM 1020 C C . GLU A 1 124 ? -3.369 -11.980 10.400 1.00 86.81 124 GLU A C 1
ATOM 1022 O O . GLU A 1 124 ? -2.341 -12.352 10.971 1.00 86.81 124 GLU A O 1
ATOM 1027 N N . THR A 1 125 ? -3.577 -12.215 9.105 1.00 88.50 125 THR A N 1
ATOM 1028 C CA . THR A 1 125 ? -2.595 -12.870 8.237 1.00 88.50 125 THR A CA 1
ATOM 1029 C C . THR A 1 125 ? -1.733 -11.834 7.519 1.00 88.50 125 THR A C 1
ATOM 1031 O O . THR A 1 125 ? -2.198 -10.740 7.207 1.00 88.50 125 THR A O 1
ATOM 1034 N N . TYR A 1 126 ? -0.463 -12.169 7.265 1.00 87.94 126 TYR A N 1
ATOM 1035 C CA . TYR A 1 126 ? 0.526 -11.283 6.634 1.00 87.94 126 TYR A CA 1
ATOM 1036 C C . TYR A 1 126 ? 1.287 -12.048 5.548 1.00 87.94 126 TYR A C 1
ATOM 1038 O O . TYR A 1 126 ? 2.368 -12.593 5.785 1.00 87.94 126 TYR A O 1
ATOM 1046 N N . GLU A 1 127 ? 0.708 -12.136 4.358 1.00 88.62 127 GLU A N 1
ATOM 1047 C CA . GLU A 1 127 ? 1.274 -12.925 3.269 1.00 88.62 127 GLU A CA 1
ATOM 1048 C C . GLU A 1 127 ? 2.262 -12.089 2.451 1.00 88.62 127 GLU A C 1
ATOM 1050 O O . GLU A 1 127 ? 1.936 -10.988 2.006 1.00 88.62 127 GLU A O 1
ATOM 1055 N N . LYS A 1 128 ? 3.481 -12.599 2.234 1.00 89.12 128 LYS A N 1
ATOM 1056 C CA . LYS A 1 128 ? 4.425 -11.998 1.283 1.00 89.12 128 LYS A CA 1
ATOM 1057 C C . LYS A 1 128 ? 4.108 -12.541 -0.111 1.00 89.12 128 LYS A C 1
ATOM 1059 O O . LYS A 1 128 ? 4.424 -13.692 -0.392 1.00 89.12 128 LYS A O 1
ATOM 1064 N N . LEU A 1 129 ? 3.527 -11.708 -0.970 1.00 86.62 129 LEU A N 1
ATOM 1065 C CA . LEU A 1 129 ? 3.143 -12.099 -2.333 1.00 86.62 129 LEU A CA 1
ATOM 1066 C C . LEU A 1 129 ? 4.283 -11.943 -3.342 1.00 86.62 129 LEU A C 1
ATOM 1068 O O . LEU A 1 129 ? 4.316 -12.628 -4.357 1.00 86.62 129 LEU A O 1
ATOM 1072 N N . LEU A 1 130 ? 5.221 -11.034 -3.076 1.00 84.44 130 LEU A N 1
ATOM 1073 C CA . LEU A 1 130 ? 6.357 -10.794 -3.957 1.00 84.44 130 LEU A CA 1
ATOM 1074 C C . LEU A 1 130 ? 7.612 -10.535 -3.136 1.00 84.44 130 LEU A C 1
ATOM 1076 O O . LEU A 1 130 ? 7.575 -9.768 -2.176 1.00 84.44 130 LEU A O 1
ATOM 1080 N N . GLU A 1 131 ? 8.728 -11.130 -3.543 1.00 85.38 131 GLU A N 1
ATOM 1081 C CA . GLU A 1 131 ? 10.044 -10.900 -2.955 1.00 85.38 131 GLU A CA 1
ATOM 1082 C C . GLU A 1 131 ? 10.948 -10.157 -3.935 1.00 85.38 131 GLU A C 1
ATOM 1084 O O . GLU A 1 131 ? 11.030 -10.505 -5.113 1.00 85.38 131 GLU A O 1
ATOM 1089 N N . THR A 1 132 ? 11.662 -9.147 -3.443 1.00 75.81 132 THR A N 1
ATOM 1090 C CA . THR A 1 132 ? 12.690 -8.464 -4.224 1.00 75.81 132 THR A CA 1
ATOM 1091 C C . THR A 1 132 ? 14.071 -8.960 -3.813 1.00 75.81 132 THR A C 1
ATOM 1093 O O . THR A 1 132 ? 14.537 -8.779 -2.692 1.00 75.81 132 THR A O 1
ATOM 1096 N N . SER A 1 133 ? 14.759 -9.616 -4.745 1.00 62.94 133 SER A N 1
ATOM 1097 C CA . SER A 1 133 ? 16.028 -10.313 -4.488 1.00 62.94 133 SER A CA 1
ATOM 1098 C C . SER A 1 133 ? 17.231 -9.387 -4.247 1.00 62.94 133 SER A C 1
ATOM 1100 O O . SER A 1 133 ? 18.289 -9.852 -3.825 1.00 62.94 133 SER A O 1
ATOM 1102 N N . LYS A 1 134 ? 17.100 -8.078 -4.514 1.00 66.31 134 LYS A N 1
ATOM 1103 C CA . LYS A 1 134 ? 18.159 -7.068 -4.333 1.00 66.31 134 LYS A CA 1
ATOM 1104 C C . LYS A 1 134 ? 17.600 -5.787 -3.714 1.00 66.31 134 LYS A C 1
ATOM 1106 O O . LYS A 1 134 ? 17.342 -4.824 -4.430 1.00 66.31 134 LYS A O 1
ATOM 1111 N N . GLU A 1 135 ? 17.500 -5.751 -2.387 1.00 63.97 135 GLU A N 1
ATOM 1112 C CA . GLU A 1 135 ? 16.994 -4.618 -1.581 1.00 63.97 135 GLU A CA 1
ATOM 1113 C C . GLU A 1 135 ? 17.579 -3.243 -1.965 1.00 63.97 135 GLU A C 1
ATOM 1115 O O . GLU A 1 135 ? 16.911 -2.219 -1.847 1.00 63.97 135 GLU A O 1
ATOM 1120 N N . LYS A 1 136 ? 18.835 -3.214 -2.428 1.00 56.25 136 LYS A N 1
ATOM 1121 C CA . LYS A 1 136 ? 19.569 -1.986 -2.766 1.00 56.25 136 LYS A CA 1
ATOM 1122 C C . LYS A 1 136 ? 19.187 -1.385 -4.119 1.00 56.25 136 LYS A C 1
ATOM 1124 O O . LYS A 1 136 ? 19.260 -0.173 -4.282 1.00 56.25 136 LYS A O 1
ATOM 1129 N N . ASN A 1 137 ? 18.802 -2.236 -5.071 1.00 55.78 137 ASN A N 1
ATOM 1130 C CA . ASN A 1 137 ? 18.511 -1.823 -6.443 1.00 55.78 137 ASN A CA 1
ATOM 1131 C C . ASN A 1 137 ? 17.020 -1.942 -6.768 1.00 55.78 137 ASN A C 1
ATOM 1133 O O . ASN A 1 137 ? 16.542 -1.229 -7.632 1.00 55.78 137 ASN A O 1
ATOM 1137 N N . ASN A 1 138 ? 16.275 -2.798 -6.074 1.00 58.72 138 ASN A N 1
ATOM 1138 C CA . ASN A 1 138 ? 14.906 -3.163 -6.414 1.00 58.72 138 ASN A CA 1
ATOM 1139 C C . ASN A 1 138 ? 14.011 -3.144 -5.162 1.00 58.72 138 ASN A C 1
ATOM 1141 O O . ASN A 1 138 ? 13.348 -4.126 -4.846 1.00 58.72 138 ASN A O 1
ATOM 1145 N N . SER A 1 139 ? 14.040 -2.065 -4.377 1.00 64.06 139 SER A N 1
ATOM 1146 C CA . SER A 1 139 ? 13.045 -1.890 -3.315 1.00 64.06 139 SER A CA 1
ATOM 1147 C C . SER A 1 139 ? 11.714 -1.506 -3.945 1.00 64.06 139 SER A C 1
ATOM 1149 O O . SER A 1 139 ? 11.693 -0.597 -4.777 1.00 64.06 139 SER A O 1
ATOM 1151 N N . GLY A 1 140 ? 10.616 -2.161 -3.561 1.00 65.56 140 GLY A N 1
ATOM 1152 C CA . GLY A 1 140 ? 9.292 -1.694 -3.970 1.00 65.56 140 GLY A CA 1
ATOM 1153 C C . GLY A 1 140 ? 9.092 -0.272 -3.455 1.00 65.56 140 GLY A C 1
ATOM 1154 O O . GLY A 1 140 ? 9.444 0.010 -2.318 1.00 65.56 140 GLY A O 1
ATOM 1155 N N . LEU A 1 141 ? 8.576 0.638 -4.270 1.00 71.81 141 LEU A N 1
ATOM 1156 C CA . LEU A 1 141 ? 8.386 2.038 -3.887 1.00 71.81 141 LEU A CA 1
ATOM 1157 C C . LEU A 1 141 ? 6.925 2.389 -3.676 1.00 71.81 141 LEU A C 1
ATOM 1159 O O . LEU A 1 141 ? 6.585 3.092 -2.723 1.00 71.81 141 LEU A O 1
ATOM 1163 N N . SER A 1 142 ? 6.066 1.914 -4.573 1.00 76.94 142 SER A N 1
ATOM 1164 C CA . SER A 1 142 ? 4.639 2.138 -4.450 1.00 76.94 142 SER A CA 1
ATOM 1165 C C . SER A 1 142 ? 3.816 1.023 -5.070 1.00 76.94 142 SER A C 1
ATOM 1167 O O . SER A 1 142 ? 4.333 0.222 -5.843 1.00 76.94 142 SER A O 1
ATOM 1169 N N . PHE A 1 143 ? 2.539 0.956 -4.724 1.00 85.06 143 PHE A N 1
ATOM 1170 C CA . PHE A 1 143 ? 1.576 0.074 -5.351 1.00 85.06 143 PHE A CA 1
ATOM 1171 C C . PHE A 1 143 ? 0.199 0.728 -5.435 1.00 85.06 143 PHE A C 1
ATOM 1173 O O . PHE A 1 143 ? -0.127 1.635 -4.662 1.00 85.06 143 PHE A O 1
ATOM 1180 N N . GLU A 1 144 ? -0.614 0.206 -6.346 1.00 82.56 144 GLU A N 1
ATOM 1181 C CA . GLU A 1 144 ? -2.049 0.452 -6.395 1.00 82.56 144 GLU A CA 1
ATOM 1182 C C . GLU A 1 144 ? -2.795 -0.822 -6.807 1.00 82.56 144 GLU A C 1
ATOM 1184 O O . GLU A 1 144 ? -2.299 -1.623 -7.607 1.00 82.56 144 GLU A O 1
ATOM 1189 N N . ALA A 1 145 ? -3.993 -1.003 -6.257 1.00 81.31 145 ALA A N 1
ATOM 1190 C CA . ALA A 1 145 ? -4.900 -2.086 -6.619 1.00 81.31 145 ALA A CA 1
ATOM 1191 C C . ALA A 1 145 ? -5.928 -1.609 -7.656 1.00 81.31 145 ALA A C 1
ATOM 1193 O O . ALA A 1 145 ? -6.557 -0.562 -7.492 1.00 81.31 145 ALA A O 1
ATOM 1194 N N . PHE A 1 146 ? -6.142 -2.385 -8.721 1.00 73.75 146 PHE A N 1
ATOM 1195 C CA . PHE A 1 146 ? -7.172 -2.059 -9.711 1.00 73.75 146 PHE A CA 1
ATOM 1196 C C . PHE A 1 146 ? -8.558 -2.209 -9.080 1.00 73.75 146 PHE A C 1
ATOM 1198 O O . PHE A 1 146 ? -8.856 -3.228 -8.459 1.00 73.75 146 PHE A O 1
ATOM 1205 N N . ASP A 1 147 ? -9.398 -1.181 -9.225 1.00 71.50 147 ASP A N 1
ATOM 1206 C CA . ASP A 1 147 ? -10.721 -1.090 -8.590 1.00 71.50 147 ASP A CA 1
ATOM 1207 C C . ASP A 1 147 ? -10.694 -1.308 -7.062 1.00 71.50 147 ASP A C 1
ATOM 1209 O O . ASP A 1 147 ? -11.700 -1.694 -6.469 1.00 71.50 147 ASP A O 1
ATOM 1213 N N . ASN A 1 148 ? -9.544 -1.061 -6.419 1.00 70.75 148 ASN A N 1
ATOM 1214 C CA . ASN A 1 148 ? -9.269 -1.363 -5.011 1.00 70.75 148 ASN A CA 1
ATOM 1215 C C . ASN A 1 148 ? -9.421 -2.845 -4.626 1.00 70.75 148 ASN A C 1
ATOM 1217 O O . ASN A 1 148 ? -9.649 -3.141 -3.451 1.00 70.75 148 ASN A O 1
ATOM 1221 N N . LYS A 1 149 ? -9.280 -3.773 -5.581 1.00 76.81 149 LYS A N 1
ATOM 1222 C CA . LYS A 1 149 ? -9.405 -5.211 -5.329 1.00 76.81 149 LYS A CA 1
ATOM 1223 C C . LYS A 1 149 ? -8.052 -5.937 -5.343 1.00 76.81 149 LYS A C 1
ATOM 1225 O O . LYS A 1 149 ? -7.169 -5.582 -6.126 1.00 76.81 149 LYS A O 1
ATOM 1230 N N . PRO A 1 150 ? -7.862 -6.974 -4.508 1.00 81.94 150 PRO A N 1
ATOM 1231 C CA . PRO A 1 150 ? -6.564 -7.625 -4.341 1.00 81.94 150 PRO A CA 1
ATOM 1232 C C . PRO A 1 150 ? -6.170 -8.526 -5.518 1.00 81.94 150 PRO A C 1
ATOM 1234 O O . PRO A 1 150 ? -5.017 -8.942 -5.596 1.00 81.94 150 PRO A O 1
ATOM 1237 N N . GLU A 1 151 ? -7.083 -8.850 -6.442 1.00 81.81 151 GLU A N 1
ATOM 1238 C CA . GLU A 1 151 ? -6.780 -9.786 -7.530 1.00 81.81 151 GLU A CA 1
ATOM 1239 C C . GLU A 1 151 ? -5.871 -9.175 -8.592 1.00 81.81 151 GLU A C 1
ATOM 1241 O O . GLU A 1 151 ? -5.295 -9.918 -9.381 1.00 81.81 151 GLU A O 1
ATOM 1246 N N . LYS A 1 152 ? -5.754 -7.845 -8.655 1.00 80.69 152 LYS A N 1
ATOM 1247 C CA . LYS A 1 152 ? -4.908 -7.147 -9.624 1.00 80.69 152 LYS A CA 1
ATOM 1248 C C . LYS A 1 152 ? -4.196 -5.994 -8.939 1.00 80.69 152 LYS A C 1
ATOM 1250 O O . LYS A 1 152 ? -4.818 -4.986 -8.610 1.00 80.69 152 LYS A O 1
ATOM 1255 N N . ILE A 1 153 ? -2.889 -6.132 -8.758 1.00 82.50 153 ILE A N 1
ATOM 1256 C CA . ILE A 1 153 ? -2.061 -5.147 -8.057 1.00 82.50 153 ILE A CA 1
ATOM 1257 C C . ILE A 1 153 ? -0.894 -4.765 -8.956 1.00 82.50 153 ILE A C 1
ATOM 1259 O O . ILE A 1 153 ? -0.206 -5.629 -9.495 1.00 82.50 153 ILE A O 1
ATOM 1263 N N . CYS A 1 154 ? -0.666 -3.467 -9.119 1.00 81.38 154 CYS A N 1
ATOM 1264 C CA . CYS A 1 154 ? 0.511 -2.950 -9.799 1.00 81.38 154 CYS A CA 1
ATOM 1265 C C . CYS A 1 154 ? 1.487 -2.390 -8.768 1.00 81.38 154 CYS A C 1
ATOM 1267 O O . CYS A 1 154 ? 1.086 -1.601 -7.918 1.00 81.38 154 CYS A O 1
ATOM 1269 N N . ILE A 1 155 ? 2.753 -2.796 -8.844 1.00 81.31 155 ILE A N 1
ATOM 1270 C CA . ILE A 1 155 ? 3.824 -2.389 -7.929 1.00 81.31 155 ILE A CA 1
ATOM 1271 C C . ILE A 1 155 ? 4.922 -1.717 -8.749 1.00 81.31 155 ILE A C 1
ATOM 1273 O O . ILE A 1 155 ? 5.309 -2.246 -9.787 1.00 81.31 155 ILE A O 1
ATOM 1277 N N . SER A 1 156 ? 5.442 -0.584 -8.286 1.00 76.38 156 SER A N 1
ATOM 1278 C CA . SER A 1 156 ? 6.641 0.060 -8.825 1.00 76.38 156 SER A CA 1
ATOM 1279 C C . SER A 1 156 ? 7.852 -0.199 -7.933 1.00 76.38 156 SER A C 1
ATOM 1281 O O . SER A 1 156 ? 7.716 -0.340 -6.715 1.00 76.38 156 SER A O 1
ATOM 1283 N N . PHE A 1 157 ? 9.044 -0.206 -8.520 1.00 75.31 157 PHE A N 1
ATOM 1284 C CA . PHE A 1 157 ? 10.306 -0.436 -7.823 1.00 75.31 157 PHE A CA 1
ATOM 1285 C C . PHE A 1 157 ? 11.324 0.679 -8.059 1.00 75.31 157 PHE A C 1
ATOM 1287 O O . PHE A 1 157 ? 11.228 1.469 -8.995 1.00 75.31 157 PHE A O 1
ATOM 1294 N N . SER A 1 158 ? 12.343 0.728 -7.203 1.00 70.62 158 SER A N 1
ATOM 1295 C CA . SER A 1 158 ? 13.378 1.766 -7.210 1.00 70.62 158 SER A CA 1
ATOM 1296 C C . SER A 1 158 ? 14.308 1.739 -8.412 1.00 70.62 158 SER A C 1
ATOM 1298 O O . SER A 1 158 ? 14.921 2.756 -8.722 1.00 70.62 158 SER A O 1
ATOM 1300 N N . ASN A 1 159 ? 14.423 0.599 -9.089 1.00 67.62 159 ASN A N 1
ATOM 1301 C CA . ASN A 1 159 ? 15.118 0.501 -10.369 1.00 67.62 159 ASN A CA 1
ATOM 1302 C C . ASN A 1 159 ? 14.240 0.934 -11.547 1.00 67.62 159 ASN A C 1
ATOM 1304 O O . ASN A 1 159 ? 14.677 0.740 -12.667 1.00 67.62 159 ASN A O 1
ATOM 1308 N N . GLY A 1 160 ? 13.032 1.466 -11.338 1.00 64.50 160 GLY A N 1
ATOM 1309 C CA . GLY A 1 160 ? 12.111 1.806 -12.426 1.00 64.50 160 GLY A CA 1
ATOM 1310 C C . GLY A 1 160 ? 11.351 0.607 -12.996 1.00 64.50 160 GLY A C 1
ATOM 1311 O O . GLY A 1 160 ? 10.583 0.775 -13.942 1.00 64.50 160 GLY A O 1
ATOM 1312 N N . ASP A 1 161 ? 11.520 -0.595 -12.433 1.00 72.94 161 ASP A N 1
ATOM 1313 C CA . ASP A 1 161 ? 10.669 -1.720 -12.801 1.00 72.94 161 ASP A CA 1
ATOM 1314 C C . ASP A 1 161 ? 9.242 -1.507 -12.287 1.00 72.94 161 ASP A C 1
ATOM 1316 O O . ASP A 1 161 ? 8.987 -0.869 -11.261 1.00 72.94 161 ASP A O 1
ATOM 1320 N N . MET A 1 162 ? 8.298 -2.116 -12.987 1.00 75.56 162 MET A N 1
ATOM 1321 C CA . MET A 1 162 ? 6.918 -2.280 -12.580 1.00 75.56 162 MET A CA 1
ATOM 1322 C C . MET A 1 162 ? 6.547 -3.757 -12.674 1.00 75.56 162 MET A C 1
ATOM 1324 O O . MET A 1 162 ? 6.954 -4.453 -13.606 1.00 75.56 162 MET A O 1
ATOM 1328 N N . CYS A 1 163 ? 5.771 -4.239 -11.708 1.00 78.81 163 CYS A N 1
ATOM 1329 C CA . CYS A 1 163 ? 5.256 -5.601 -11.656 1.00 78.81 163 CYS A CA 1
ATOM 1330 C C . CYS A 1 163 ? 3.731 -5.573 -11.609 1.00 78.81 163 CYS A C 1
ATOM 1332 O O . CYS A 1 163 ? 3.142 -4.836 -10.816 1.00 78.81 163 CYS A O 1
ATOM 1334 N N . LEU A 1 164 ? 3.097 -6.386 -12.453 1.00 78.44 164 LEU A N 1
ATOM 1335 C CA . LEU A 1 164 ? 1.675 -6.690 -12.358 1.00 78.44 164 LEU A CA 1
ATOM 1336 C C . LEU A 1 164 ? 1.508 -8.049 -11.677 1.00 78.44 164 LEU A C 1
ATOM 1338 O O . LEU A 1 164 ? 1.945 -9.071 -12.211 1.00 78.44 164 LEU A O 1
ATOM 1342 N N . LEU A 1 165 ? 0.845 -8.041 -10.524 1.00 78.62 165 LEU A N 1
ATOM 1343 C CA . LEU A 1 165 ? 0.374 -9.239 -9.847 1.00 78.62 165 LEU A CA 1
ATOM 1344 C C . LEU A 1 165 ? -1.079 -9.507 -10.238 1.00 78.62 165 LEU A C 1
ATOM 1346 O O . LEU A 1 165 ? -1.920 -8.612 -10.122 1.00 78.62 165 LEU A O 1
ATOM 1350 N N . VAL A 1 166 ? -1.375 -10.738 -10.655 1.00 76.69 166 VAL A N 1
ATOM 1351 C CA . VAL A 1 166 ? -2.738 -11.228 -10.887 1.00 76.69 166 VAL A CA 1
ATOM 1352 C C . VAL A 1 166 ? -2.973 -12.448 -10.002 1.00 76.69 166 VAL A C 1
ATOM 1354 O O . VAL A 1 166 ? -2.233 -13.421 -10.068 1.00 76.69 166 VAL A O 1
ATOM 1357 N N . HIS A 1 167 ? -3.973 -12.378 -9.123 1.00 80.44 167 HIS A N 1
ATOM 1358 C CA . HIS A 1 167 ? -4.244 -13.383 -8.083 1.00 80.44 167 HIS A CA 1
ATOM 1359 C C . HIS A 1 167 ? -2.996 -13.750 -7.256 1.00 80.44 167 HIS A C 1
ATOM 1361 O O . HIS A 1 167 ? -2.735 -14.917 -6.979 1.00 80.44 167 HIS A O 1
ATOM 1367 N N . GLY A 1 168 ? -2.190 -12.742 -6.903 1.00 75.38 168 GLY A N 1
ATOM 1368 C CA . GLY A 1 168 ? -0.948 -12.924 -6.145 1.00 75.38 168 GLY A CA 1
ATOM 1369 C C . GLY A 1 168 ? 0.224 -13.503 -6.945 1.00 75.38 168 GLY A C 1
ATOM 1370 O O . GLY A 1 168 ? 1.321 -13.591 -6.407 1.00 75.38 168 GLY A O 1
ATOM 1371 N N . GLN A 1 169 ? 0.037 -13.851 -8.222 1.00 78.25 169 GLN A N 1
ATOM 1372 C CA . GLN A 1 169 ? 1.102 -14.350 -9.090 1.00 78.25 169 GLN A CA 1
ATOM 1373 C C . GLN A 1 169 ? 1.681 -13.232 -9.952 1.00 78.25 169 GLN A C 1
ATOM 1375 O O . GLN A 1 169 ? 0.957 -12.386 -10.477 1.00 78.25 169 GLN A O 1
ATOM 1380 N N . GLN A 1 170 ? 3.005 -13.224 -10.098 1.00 80.06 170 GLN A N 1
ATOM 1381 C CA . GLN A 1 170 ? 3.701 -12.294 -10.979 1.00 80.06 170 GLN A CA 1
ATOM 1382 C C . GLN A 1 170 ? 3.435 -12.656 -12.441 1.00 80.06 170 GLN A C 1
ATOM 1384 O O . GLN A 1 170 ? 3.948 -13.652 -12.940 1.00 80.06 170 GLN A O 1
ATOM 1389 N N . GLU A 1 171 ? 2.682 -11.804 -13.134 1.00 72.06 171 GLU A N 1
ATOM 1390 C CA . GLU A 1 171 ? 2.359 -11.990 -14.553 1.00 72.06 171 GLU A CA 1
ATOM 1391 C C . GLU A 1 171 ? 3.364 -11.294 -15.467 1.00 72.06 171 GLU A C 1
ATOM 1393 O O . GLU A 1 171 ? 3.748 -11.812 -16.515 1.00 72.06 171 GLU A O 1
ATOM 1398 N N . LYS A 1 172 ? 3.786 -10.078 -15.102 1.00 69.19 172 LYS A N 1
ATOM 1399 C CA . LYS A 1 172 ? 4.641 -9.261 -15.964 1.00 69.19 172 LYS A CA 1
ATOM 1400 C C . LYS A 1 172 ? 5.538 -8.346 -15.153 1.00 69.19 172 LYS A C 1
ATOM 1402 O O . LYS A 1 172 ? 5.064 -7.671 -14.244 1.00 69.19 172 LYS A O 1
ATOM 1407 N N . THR A 1 173 ? 6.800 -8.264 -15.562 1.00 66.38 173 THR A N 1
ATOM 1408 C CA . THR A 1 173 ? 7.749 -7.239 -15.116 1.00 66.38 173 THR A CA 1
ATOM 1409 C C . THR A 1 173 ? 8.220 -6.447 -16.320 1.00 66.38 173 THR A C 1
ATOM 1411 O O . THR A 1 173 ? 8.535 -7.029 -17.359 1.00 66.38 173 THR A O 1
ATOM 1414 N N . TRP A 1 174 ? 8.249 -5.126 -16.203 1.00 66.38 174 TRP A N 1
ATOM 1415 C CA . TRP A 1 174 ? 8.796 -4.258 -17.238 1.00 66.38 174 TRP A CA 1
ATOM 1416 C C . TRP A 1 174 ? 9.520 -3.072 -16.611 1.00 66.38 174 TRP A C 1
ATOM 1418 O O . TRP A 1 174 ? 9.100 -2.585 -15.572 1.00 66.38 174 TRP A O 1
ATOM 1428 N N . TYR A 1 175 ? 10.581 -2.600 -17.260 1.00 62.00 175 TYR A N 1
ATOM 1429 C CA . TYR A 1 175 ? 11.259 -1.353 -16.908 1.00 62.00 175 TYR A CA 1
ATOM 1430 C C . TYR A 1 175 ? 10.532 -0.179 -17.570 1.00 62.00 175 TYR A C 1
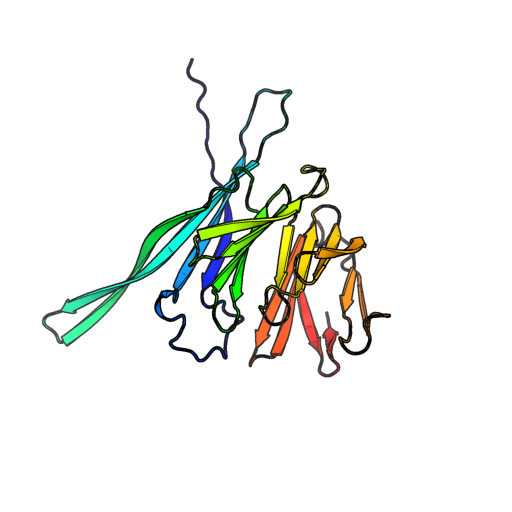ATOM 1432 O O . TYR A 1 175 ? 10.203 -0.248 -18.766 1.00 62.00 175 TYR A O 1
ATOM 1440 N N . ASP A 1 176 ? 10.264 0.894 -16.826 1.00 61.50 176 ASP A N 1
ATOM 1441 C CA . ASP A 1 176 ? 9.665 2.090 -17.407 1.00 61.50 176 ASP A CA 1
ATOM 1442 C C . ASP A 1 176 ? 10.129 3.403 -16.770 1.00 61.50 176 ASP A C 1
ATOM 1444 O O . ASP A 1 176 ? 9.902 3.672 -15.594 1.00 61.50 176 ASP A O 1
ATOM 1448 N N . ASN A 1 177 ? 10.682 4.277 -17.613 1.00 66.94 177 ASN A N 1
ATOM 1449 C CA . ASN A 1 177 ? 10.791 5.715 -17.337 1.00 66.94 177 ASN A CA 1
ATOM 1450 C C . ASN A 1 177 ? 9.595 6.484 -17.912 1.00 66.94 177 ASN A C 1
ATOM 1452 O O . ASN A 1 177 ? 9.560 7.713 -17.890 1.00 66.94 177 ASN A O 1
ATOM 1456 N N . ASN A 1 178 ? 8.620 5.760 -18.462 1.00 69.88 178 ASN A N 1
ATOM 1457 C CA . ASN A 1 178 ? 7.397 6.320 -18.991 1.00 69.88 178 ASN A CA 1
ATOM 1458 C C . ASN A 1 178 ? 6.204 5.893 -18.147 1.00 69.88 178 ASN A C 1
ATOM 1460 O O . ASN A 1 178 ? 6.191 4.859 -17.486 1.00 69.88 178 ASN A O 1
ATOM 1464 N N . ILE A 1 179 ? 5.145 6.678 -18.248 1.00 71.06 179 ILE A N 1
ATOM 1465 C CA . ILE A 1 179 ? 3.812 6.266 -17.842 1.00 71.06 179 ILE A CA 1
ATOM 1466 C C . ILE A 1 179 ? 3.107 5.767 -19.087 1.00 71.06 179 ILE A C 1
ATOM 1468 O O . ILE A 1 179 ? 2.861 6.532 -20.022 1.00 71.06 179 ILE A O 1
ATOM 1472 N N . ARG A 1 180 ? 2.775 4.480 -19.093 1.00 72.19 180 ARG A N 1
ATOM 1473 C CA . ARG A 1 180 ? 1.989 3.853 -20.152 1.00 72.19 180 ARG A CA 1
ATOM 1474 C C . ARG A 1 180 ? 0.551 3.694 -19.689 1.00 72.19 180 ARG A C 1
ATOM 1476 O O . ARG A 1 180 ? 0.276 3.060 -18.674 1.00 72.19 180 ARG A O 1
ATOM 1483 N N . ILE A 1 181 ? -0.369 4.277 -20.445 1.00 66.25 181 ILE A N 1
ATOM 1484 C CA . ILE A 1 181 ? -1.806 4.146 -20.225 1.00 66.25 181 ILE A CA 1
ATOM 1485 C C . ILE A 1 181 ? -2.311 3.064 -21.166 1.00 66.25 181 ILE A C 1
ATOM 1487 O O . ILE A 1 181 ? -2.087 3.145 -22.373 1.00 66.25 181 ILE A O 1
ATOM 1491 N N . PHE A 1 182 ? -3.017 2.080 -20.625 1.00 61.91 182 PHE A N 1
ATOM 1492 C CA . PHE A 1 182 ? -3.616 0.994 -21.393 1.00 61.91 182 PHE A CA 1
ATOM 1493 C C . PHE A 1 182 ? -5.139 1.085 -21.347 1.00 61.91 182 PHE A C 1
ATOM 1495 O O . PHE A 1 182 ? -5.719 1.489 -20.339 1.00 61.91 182 PHE A O 1
ATOM 1502 N N . ASP A 1 183 ? -5.786 0.670 -22.433 1.00 58.69 183 ASP A N 1
ATOM 1503 C CA . ASP A 1 183 ? -7.205 0.329 -22.404 1.00 58.69 183 ASP A CA 1
ATOM 1504 C C . ASP A 1 183 ? -7.330 -1.122 -21.923 1.00 58.69 183 ASP A C 1
ATOM 1506 O O . ASP A 1 183 ? -6.693 -2.016 -22.477 1.00 58.69 183 ASP A O 1
ATOM 1510 N N . LEU A 1 184 ? -8.160 -1.384 -20.912 1.00 51.25 184 LEU A N 1
ATOM 1511 C CA . LEU A 1 184 ? -8.379 -2.744 -20.402 1.00 51.25 184 LEU A CA 1
ATOM 1512 C C . LEU A 1 184 ? -8.947 -3.697 -21.465 1.00 51.25 184 LEU A C 1
ATOM 1514 O O . LEU A 1 184 ? -8.764 -4.908 -21.366 1.00 51.25 184 LEU A O 1
ATOM 1518 N N . ARG A 1 185 ? -9.606 -3.166 -22.499 1.00 62.66 185 ARG A N 1
ATOM 1519 C CA . ARG A 1 185 ? -10.099 -3.939 -23.647 1.00 62.66 185 ARG A CA 1
ATOM 1520 C C . ARG A 1 185 ? -8.983 -4.294 -24.632 1.00 62.66 185 ARG A C 1
ATOM 1522 O O . ARG A 1 185 ? -9.169 -5.181 -25.460 1.00 62.66 185 ARG A O 1
ATOM 1529 N N . ASN A 1 186 ? -7.837 -3.613 -24.558 1.00 60.19 186 ASN A N 1
ATOM 1530 C CA . ASN A 1 186 ? -6.680 -3.835 -25.416 1.00 60.19 186 ASN A CA 1
ATOM 1531 C C . ASN A 1 186 ? -5.363 -3.585 -24.660 1.00 60.19 186 ASN A C 1
ATOM 1533 O O . ASN A 1 186 ? -4.717 -2.552 -24.809 1.00 60.19 186 ASN A O 1
ATOM 1537 N N . ILE A 1 187 ? -4.945 -4.576 -23.872 1.00 59.16 187 ILE A N 1
ATOM 1538 C CA . ILE A 1 187 ? -3.703 -4.531 -23.082 1.00 59.16 187 ILE A CA 1
ATOM 1539 C C . ILE A 1 187 ? -2.425 -4.767 -23.905 1.00 59.16 187 ILE A C 1
ATOM 1541 O O . ILE A 1 187 ? -1.334 -4.791 -23.336 1.00 59.16 187 ILE A O 1
ATOM 1545 N N . ARG A 1 188 ? -2.536 -5.010 -25.220 1.00 59.31 188 ARG A N 1
ATOM 1546 C CA . ARG A 1 188 ? -1.368 -5.320 -26.060 1.00 59.31 188 ARG A CA 1
ATOM 1547 C C . ARG A 1 188 ? -0.501 -4.089 -26.285 1.00 59.31 188 ARG A C 1
ATOM 1549 O O . ARG A 1 188 ? 0.711 -4.191 -26.155 1.00 59.31 188 ARG A O 1
ATOM 1556 N N . GLU A 1 189 ? -1.128 -2.947 -26.554 1.00 67.56 189 GLU A N 1
ATOM 1557 C CA . GLU A 1 189 ? -0.440 -1.691 -26.851 1.00 67.56 189 GLU A CA 1
ATOM 1558 C C . GLU A 1 189 ? -0.995 -0.547 -25.993 1.00 67.56 189 GLU A C 1
ATOM 1560 O O . GLU A 1 189 ? -2.212 -0.468 -25.788 1.00 67.56 189 GLU A O 1
ATOM 1565 N N . PRO A 1 190 ? -0.137 0.355 -25.487 1.00 67.69 190 PRO A N 1
ATOM 1566 C CA . PRO A 1 190 ? -0.596 1.503 -24.723 1.00 67.69 190 PRO A CA 1
ATOM 1567 C C . PRO A 1 190 ? -1.338 2.497 -25.625 1.00 67.69 190 PRO A C 1
ATOM 1569 O O . PRO A 1 190 ? -0.900 2.819 -26.729 1.00 67.69 190 PRO A O 1
ATOM 1572 N N . ILE A 1 191 ? -2.441 3.057 -25.126 1.00 73.94 191 ILE A N 1
ATOM 1573 C CA . ILE A 1 191 ? -3.156 4.159 -25.790 1.00 73.94 191 ILE A CA 1
ATOM 1574 C C . ILE A 1 191 ? -2.394 5.488 -25.687 1.00 73.94 191 ILE A C 1
ATOM 1576 O O . ILE A 1 191 ? -2.669 6.428 -26.441 1.00 73.94 191 ILE A O 1
ATOM 1580 N N . GLN A 1 192 ? -1.458 5.577 -24.738 1.00 75.75 192 GLN A N 1
ATOM 1581 C CA . GLN A 1 192 ? -0.547 6.700 -24.567 1.00 75.75 192 GLN A CA 1
ATOM 1582 C C . GLN A 1 192 ? 0.693 6.284 -23.774 1.00 75.75 192 GLN A C 1
ATOM 1584 O O . GLN A 1 192 ? 0.593 5.540 -22.801 1.00 75.75 192 GLN A O 1
ATOM 1589 N N . THR A 1 193 ? 1.833 6.858 -24.148 1.00 77.19 193 THR A N 1
ATOM 1590 C CA . THR A 1 193 ? 3.087 6.794 -23.396 1.00 77.19 193 THR A CA 1
ATOM 1591 C C . THR A 1 193 ? 3.525 8.220 -23.080 1.00 77.19 193 THR A C 1
ATOM 1593 O O . THR A 1 193 ? 3.563 9.060 -23.979 1.00 77.19 193 THR A O 1
ATOM 1596 N N . VAL A 1 194 ? 3.814 8.507 -21.813 1.00 76.19 194 VAL A N 1
ATOM 1597 C CA . VAL A 1 194 ? 4.307 9.807 -21.343 1.00 76.19 194 VAL A CA 1
ATOM 1598 C C . VAL A 1 194 ? 5.693 9.612 -20.751 1.00 76.19 194 VAL A C 1
ATOM 1600 O O . VAL A 1 194 ? 5.818 8.969 -19.714 1.00 76.19 194 VAL A O 1
ATOM 1603 N N . ASP A 1 195 ? 6.717 10.172 -21.388 1.00 77.56 195 ASP A N 1
ATOM 1604 C CA . ASP A 1 195 ? 8.072 10.176 -20.837 1.00 77.56 195 ASP A CA 1
ATOM 1605 C C . ASP A 1 195 ? 8.169 11.210 -19.709 1.00 77.56 195 ASP A C 1
ATOM 1607 O O . ASP A 1 195 ? 7.866 12.395 -19.895 1.00 77.56 195 ASP A O 1
ATOM 1611 N N . VAL A 1 196 ? 8.555 10.766 -18.512 1.00 72.75 196 VAL A N 1
ATOM 1612 C CA . VAL A 1 196 ? 8.742 11.667 -17.368 1.00 72.75 196 VAL A CA 1
ATOM 1613 C C . VAL A 1 196 ? 10.179 12.186 -17.251 1.00 72.75 196 VAL A C 1
ATOM 1615 O O . VAL A 1 196 ? 10.418 13.065 -16.414 1.00 72.75 196 VAL A O 1
ATOM 1618 N N . ASN A 1 197 ? 11.089 11.724 -18.121 1.00 73.31 197 ASN A N 1
ATOM 1619 C CA . ASN A 1 197 ? 12.523 12.025 -18.197 1.00 73.31 197 ASN A CA 1
ATOM 1620 C C . ASN A 1 197 ? 13.308 11.696 -16.911 1.00 73.31 197 ASN A C 1
ATOM 1622 O O . ASN A 1 197 ? 14.340 12.308 -16.640 1.00 73.31 197 ASN A O 1
ATOM 1626 N N . SER A 1 198 ? 12.805 10.786 -16.070 1.00 71.44 198 SER A N 1
ATOM 1627 C CA . SER A 1 198 ? 13.445 10.370 -14.812 1.00 71.44 198 SER A CA 1
ATOM 1628 C C . SER A 1 198 ? 12.797 9.086 -14.275 1.00 71.44 198 SER A C 1
ATOM 1630 O O . SER A 1 198 ? 11.703 8.715 -14.696 1.00 71.44 198 SER A O 1
ATOM 1632 N N . ASN A 1 199 ? 13.446 8.415 -13.321 1.00 69.44 199 ASN A N 1
ATOM 1633 C CA . ASN A 1 199 ? 12.885 7.236 -12.661 1.00 69.44 199 ASN A CA 1
ATOM 1634 C C . ASN A 1 199 ? 11.631 7.623 -11.861 1.00 69.44 199 ASN A C 1
ATOM 1636 O O . ASN A 1 199 ? 11.670 8.537 -11.029 1.00 69.44 199 ASN A O 1
ATOM 1640 N N . ILE A 1 200 ? 10.525 6.912 -12.069 1.00 69.81 200 ILE A N 1
ATOM 1641 C CA . ILE A 1 200 ? 9.275 7.160 -11.346 1.00 69.81 200 ILE A CA 1
ATOM 1642 C C . ILE A 1 200 ? 9.368 6.540 -9.951 1.00 69.81 200 ILE A C 1
ATOM 1644 O O . ILE A 1 200 ? 9.545 5.333 -9.816 1.00 69.81 200 ILE A O 1
ATOM 1648 N N . TRP A 1 201 ? 9.228 7.356 -8.904 1.00 67.00 201 TRP A N 1
ATOM 1649 C CA . TRP A 1 201 ? 9.274 6.876 -7.520 1.00 67.00 201 TRP A CA 1
ATOM 1650 C C . TRP A 1 201 ? 7.894 6.591 -6.948 1.00 67.00 201 TRP A C 1
ATOM 1652 O O . TRP A 1 201 ? 7.711 5.615 -6.227 1.00 67.00 201 TRP A O 1
ATOM 1662 N N . ARG A 1 202 ? 6.913 7.440 -7.253 1.00 68.81 202 ARG A N 1
ATOM 1663 C CA . ARG A 1 202 ? 5.560 7.297 -6.713 1.00 68.81 202 ARG A CA 1
ATOM 1664 C C . ARG A 1 202 ? 4.537 7.748 -7.738 1.00 68.81 202 ARG A C 1
ATOM 1666 O O . ARG A 1 202 ? 4.689 8.808 -8.338 1.00 68.81 202 ARG A O 1
ATOM 1673 N N . ILE A 1 203 ? 3.474 6.969 -7.887 1.00 69.88 203 ILE A N 1
ATOM 1674 C CA . ILE A 1 203 ? 2.291 7.330 -8.665 1.00 69.88 203 ILE A CA 1
ATOM 1675 C C . ILE A 1 203 ? 1.097 7.307 -7.708 1.00 69.88 203 ILE A C 1
ATOM 1677 O O . ILE A 1 203 ? 0.926 6.345 -6.965 1.00 69.88 203 ILE A O 1
ATOM 1681 N N . LYS A 1 204 ? 0.285 8.366 -7.690 1.00 69.81 204 LYS A N 1
ATOM 1682 C CA . LYS A 1 204 ? -0.989 8.410 -6.961 1.00 69.81 204 LYS A CA 1
ATOM 1683 C C . LYS A 1 204 ? -2.101 8.882 -7.887 1.00 69.81 204 LYS A C 1
ATOM 1685 O O . LYS A 1 204 ? -1.983 9.922 -8.535 1.00 69.81 204 LYS A O 1
ATOM 1690 N N . PHE A 1 205 ? -3.199 8.137 -7.918 1.00 68.50 205 PHE A N 1
ATOM 1691 C CA . PHE A 1 205 ? -4.402 8.537 -8.636 1.00 68.50 205 PHE A CA 1
ATOM 1692 C C . PHE A 1 205 ? -5.224 9.500 -7.775 1.00 68.50 205 PHE A C 1
ATOM 1694 O O . PHE A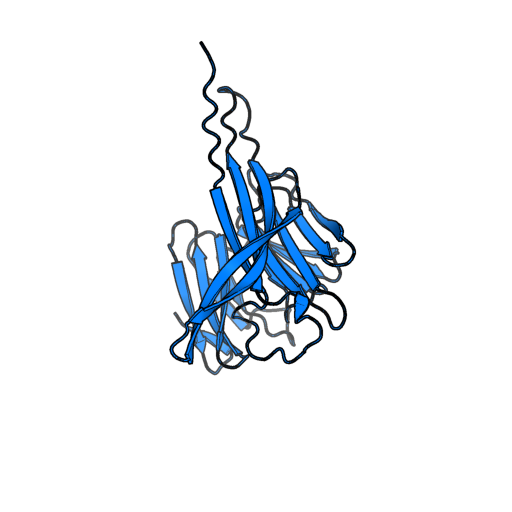 1 205 ? -5.530 9.225 -6.616 1.00 68.50 205 PHE A O 1
ATOM 1701 N N . LEU A 1 206 ? -5.582 10.643 -8.349 1.00 65.75 206 LEU A N 1
ATOM 1702 C CA . LEU A 1 206 ? -6.498 11.615 -7.767 1.00 65.75 206 LEU A CA 1
ATOM 1703 C C . LEU A 1 206 ? -7.862 11.418 -8.414 1.00 65.75 206 LEU A C 1
ATOM 1705 O O . LEU A 1 206 ? -8.013 11.563 -9.629 1.00 65.75 206 LEU A O 1
ATOM 1709 N N . TYR A 1 207 ? -8.853 11.103 -7.592 1.00 61.50 207 TYR A N 1
ATOM 1710 C CA . TYR A 1 207 ? -10.210 10.841 -8.044 1.00 61.50 207 TYR A CA 1
ATOM 1711 C C . TYR A 1 207 ? -11.097 12.060 -7.802 1.00 61.50 207 TYR A C 1
ATOM 1713 O O . TYR A 1 207 ? -11.000 12.724 -6.771 1.00 61.50 207 TYR A O 1
ATOM 1721 N N . LYS A 1 208 ? -11.996 12.323 -8.748 1.00 63.69 208 LYS A N 1
ATOM 1722 C CA . LYS A 1 208 ? -13.089 13.287 -8.628 1.00 63.69 208 LYS A CA 1
ATOM 1723 C C . LYS A 1 208 ? -14.359 12.618 -9.134 1.00 63.69 208 LYS A C 1
ATOM 1725 O O . LYS A 1 208 ? -14.376 12.081 -10.242 1.00 63.69 208 LYS A O 1
ATOM 1730 N N . ASN A 1 209 ? -15.416 12.630 -8.324 1.00 66.19 209 ASN A N 1
ATOM 1731 C CA . ASN A 1 209 ? -16.712 12.031 -8.669 1.00 66.19 209 ASN A CA 1
ATOM 1732 C C . ASN A 1 209 ? -16.589 10.578 -9.197 1.00 66.19 209 ASN A C 1
ATOM 1734 O O . ASN A 1 209 ? -17.172 10.242 -10.223 1.00 66.19 209 ASN A O 1
ATOM 1738 N N . ASN A 1 210 ? -15.780 9.736 -8.539 1.00 54.56 210 ASN A N 1
ATOM 1739 C CA . ASN A 1 210 ? -15.490 8.326 -8.903 1.00 54.56 210 ASN A CA 1
ATOM 1740 C C . ASN A 1 210 ? -14.771 8.089 -10.223 1.00 54.56 210 ASN A C 1
ATOM 1742 O O . ASN A 1 210 ? -14.641 6.953 -10.671 1.00 54.56 210 ASN A O 1
ATOM 1746 N N . SER A 1 211 ? -14.294 9.146 -10.856 1.00 56.84 211 SER A N 1
ATOM 1747 C CA . SER A 1 211 ? -13.442 9.034 -12.022 1.00 56.84 211 SER A CA 1
ATOM 1748 C C . SER A 1 211 ? -12.042 9.486 -11.645 1.00 56.84 211 SER A C 1
ATOM 1750 O O . SER A 1 211 ? -11.876 10.433 -10.877 1.00 56.84 211 SER A O 1
ATOM 1752 N N . VAL A 1 212 ? -11.023 8.799 -12.164 1.00 62.72 212 VAL A N 1
ATOM 1753 C CA . VAL A 1 212 ? -9.658 9.334 -12.131 1.00 62.72 212 VAL A CA 1
ATOM 1754 C C . VAL A 1 212 ? -9.692 10.689 -12.834 1.00 62.72 212 VAL A C 1
ATOM 1756 O O . VAL A 1 212 ? -10.043 10.749 -14.010 1.00 62.72 212 VAL A O 1
ATOM 1759 N N . ASP A 1 213 ? -9.354 11.747 -12.108 1.00 70.81 213 ASP A N 1
ATOM 1760 C CA . ASP A 1 213 ? -9.325 13.132 -12.588 1.00 70.81 213 ASP A CA 1
ATOM 1761 C C . ASP A 1 213 ? -7.889 13.545 -12.897 1.00 70.81 213 ASP A C 1
ATOM 1763 O O . ASP A 1 213 ? -7.602 14.083 -13.963 1.00 70.81 213 ASP A O 1
ATOM 1767 N N . ASN A 1 214 ? -6.958 13.219 -11.997 1.00 68.12 214 ASN A N 1
ATOM 1768 C CA . ASN A 1 214 ? -5.541 13.509 -12.181 1.00 68.12 214 ASN A CA 1
ATOM 1769 C C . ASN A 1 214 ? -4.677 12.311 -11.778 1.00 68.12 214 ASN A C 1
ATOM 1771 O O . ASN A 1 214 ? -5.064 11.468 -10.970 1.00 68.12 214 ASN A O 1
ATOM 1775 N N . LEU A 1 215 ? -3.472 12.266 -12.323 1.00 66.44 215 LEU A N 1
ATOM 1776 C CA . LEU A 1 215 ? -2.402 11.371 -11.930 1.00 66.44 215 LEU A CA 1
ATOM 1777 C C . LEU A 1 215 ? -1.271 12.221 -11.353 1.00 66.44 215 LEU A C 1
ATOM 1779 O O . LEU A 1 215 ? -0.647 12.997 -12.073 1.00 66.44 215 LEU A O 1
ATOM 1783 N N . LEU A 1 216 ? -1.007 12.091 -10.057 1.00 62.59 216 LEU A N 1
ATOM 1784 C CA . LEU A 1 216 ? 0.173 12.676 -9.434 1.00 62.59 216 LEU A CA 1
ATOM 1785 C C . LEU A 1 216 ? 1.336 11.698 -9.570 1.00 62.59 216 LEU A C 1
ATOM 1787 O O . LEU A 1 216 ? 1.224 10.530 -9.208 1.00 62.59 216 LEU A O 1
ATOM 1791 N N . VAL A 1 217 ? 2.465 12.194 -10.051 1.00 65.81 217 VAL A N 1
ATOM 1792 C CA . VAL A 1 217 ? 3.669 11.402 -10.280 1.00 65.81 217 VAL A CA 1
ATOM 1793 C C . VAL A 1 217 ? 4.831 12.128 -9.633 1.00 65.81 217 VAL A C 1
ATOM 1795 O O . VAL A 1 217 ? 5.119 13.271 -9.974 1.00 65.81 217 VAL A O 1
ATOM 1798 N N . ALA A 1 218 ? 5.516 11.469 -8.709 1.00 61.06 218 ALA A N 1
ATOM 1799 C CA . ALA A 1 218 ? 6.790 11.932 -8.185 1.00 61.06 218 ALA A CA 1
ATOM 1800 C C . ALA A 1 218 ? 7.915 11.154 -8.871 1.00 61.06 218 ALA A C 1
ATOM 1802 O O . ALA A 1 218 ? 7.967 9.924 -8.780 1.00 61.06 218 ALA A O 1
ATOM 1803 N N . ALA A 1 219 ? 8.800 11.874 -9.557 1.00 62.97 219 ALA A N 1
ATOM 1804 C CA . ALA A 1 219 ? 9.991 11.319 -10.182 1.00 62.97 219 ALA A CA 1
ATOM 1805 C C . ALA A 1 219 ? 11.248 11.725 -9.398 1.00 62.97 219 ALA A C 1
ATOM 1807 O O . ALA A 1 219 ? 11.302 12.814 -8.826 1.00 62.97 219 ALA A O 1
ATOM 1808 N N . CYS A 1 220 ? 12.243 10.839 -9.393 1.00 55.34 220 CYS A N 1
ATOM 1809 C CA . CYS A 1 220 ? 13.470 10.906 -8.596 1.00 55.34 220 CYS A CA 1
ATOM 1810 C C . CYS A 1 220 ? 14.190 12.258 -8.696 1.00 55.34 220 CYS A C 1
ATOM 1812 O O . CYS A 1 220 ? 14.458 12.906 -7.688 1.00 55.34 220 CYS A O 1
ATOM 1814 N N . ASP A 1 221 ? 14.429 12.700 -9.931 1.00 60.62 221 ASP A N 1
ATOM 1815 C CA . ASP A 1 221 ? 15.228 13.893 -10.235 1.00 60.62 221 ASP A CA 1
ATOM 1816 C C . ASP A 1 221 ? 14.401 14.963 -10.967 1.00 60.62 221 ASP A C 1
ATOM 1818 O O . ASP A 1 221 ? 14.830 16.102 -11.130 1.00 60.62 221 ASP A O 1
ATOM 1822 N N . GLY A 1 222 ? 13.191 14.600 -11.409 1.00 61.25 222 GLY A N 1
ATOM 1823 C CA . GLY A 1 222 ? 12.281 15.464 -12.166 1.00 61.25 222 GLY A CA 1
ATOM 1824 C C . GLY A 1 222 ? 11.257 16.220 -11.315 1.00 61.25 222 GLY A C 1
ATOM 1825 O O . GLY A 1 222 ? 10.436 16.950 -11.873 1.00 61.25 222 GLY A O 1
ATOM 1826 N N . GLY A 1 223 ? 11.273 16.026 -9.992 1.00 69.75 223 GLY A N 1
ATOM 1827 C CA . GLY A 1 223 ? 10.283 16.582 -9.071 1.00 69.75 223 GLY A CA 1
ATOM 1828 C C . GLY A 1 223 ? 8.905 15.915 -9.179 1.00 69.75 223 GLY A C 1
ATOM 1829 O O . GLY A 1 223 ? 8.742 14.842 -9.765 1.00 69.75 223 GLY A O 1
ATOM 1830 N N . ALA A 1 224 ? 7.894 16.553 -8.584 1.00 72.50 224 ALA A N 1
ATOM 1831 C CA . ALA A 1 224 ? 6.504 16.112 -8.681 1.00 72.50 224 ALA A CA 1
ATOM 1832 C C . ALA A 1 224 ? 5.802 16.768 -9.881 1.00 72.50 224 ALA A C 1
ATOM 1834 O O . ALA A 1 224 ? 5.849 17.986 -10.046 1.00 72.50 224 ALA A O 1
ATOM 1835 N N . LYS A 1 225 ? 5.118 15.961 -10.694 1.00 72.56 225 LYS A N 1
ATOM 1836 C CA . LYS A 1 225 ? 4.294 16.379 -11.834 1.00 72.56 225 LYS A CA 1
ATOM 1837 C C . LYS A 1 225 ? 2.855 15.911 -11.623 1.00 72.56 225 LYS A C 1
ATOM 1839 O O . LYS A 1 225 ? 2.622 14.792 -11.168 1.00 72.56 225 LYS A O 1
ATOM 1844 N N . ILE A 1 226 ? 1.888 16.759 -11.960 1.00 76.44 226 ILE A N 1
ATOM 1845 C CA . ILE A 1 226 ? 0.464 16.407 -11.971 1.00 76.44 226 ILE A CA 1
ATOM 1846 C C . ILE A 1 226 ? 0.033 16.327 -13.428 1.00 76.44 226 ILE A C 1
ATOM 1848 O O . ILE A 1 226 ? 0.151 17.309 -14.148 1.00 76.44 226 ILE A O 1
ATOM 1852 N N . PHE A 1 227 ? -0.489 15.179 -13.838 1.00 76.56 227 PHE A N 1
ATOM 1853 C CA . PHE A 1 227 ? -1.061 14.976 -15.160 1.00 76.56 227 PHE A CA 1
ATOM 1854 C C . PHE A 1 227 ? -2.583 14.952 -15.057 1.00 76.56 227 PHE A C 1
ATOM 1856 O O . PHE A 1 227 ? -3.136 14.196 -14.260 1.00 76.56 227 PHE A O 1
ATOM 1863 N N . LYS A 1 228 ? -3.281 15.751 -15.861 1.00 77.38 228 LYS A N 1
ATOM 1864 C CA . LYS A 1 228 ? -4.752 15.785 -15.854 1.00 77.38 228 LYS A CA 1
ATOM 1865 C C . LYS A 1 228 ? -5.321 14.797 -16.853 1.00 77.38 228 LYS A C 1
ATOM 1867 O O . LYS A 1 228 ? -4.840 14.718 -17.980 1.00 77.38 228 LYS A O 1
ATOM 1872 N N . LYS A 1 229 ? -6.385 14.084 -16.501 1.00 71.44 229 LYS A N 1
ATOM 1873 C CA . LYS A 1 229 ? -7.103 13.249 -17.463 1.00 71.44 229 LYS A CA 1
ATOM 1874 C C . LYS A 1 229 ? -7.899 14.137 -18.425 1.00 71.44 229 LYS A C 1
ATOM 1876 O O . LYS A 1 229 ? -8.705 14.967 -18.025 1.00 71.44 229 LYS A O 1
ATOM 1881 N N . SER A 1 230 ? -7.670 13.946 -19.715 1.00 71.88 230 SER A N 1
ATOM 1882 C CA . SER A 1 230 ? -8.461 14.513 -20.805 1.00 71.88 230 SER A CA 1
ATOM 1883 C C . SER A 1 230 ? -9.742 13.706 -21.040 1.00 71.88 230 SER A C 1
ATOM 1885 O O . SER A 1 230 ? -9.823 12.517 -20.720 1.00 71.88 230 SER A O 1
ATOM 1887 N N . ASN A 1 231 ? -10.720 14.326 -21.704 1.00 68.06 231 ASN A N 1
ATOM 1888 C CA . ASN A 1 231 ? -12.006 13.698 -22.037 1.00 68.06 231 ASN A CA 1
ATOM 1889 C C . ASN A 1 231 ? -11.871 12.416 -22.881 1.00 68.06 231 ASN A C 1
ATOM 1891 O O . ASN A 1 231 ? -12.749 11.562 -22.839 1.00 68.06 231 ASN A O 1
ATOM 1895 N N . ASN A 1 232 ? -10.753 12.243 -23.594 1.00 65.62 232 ASN A N 1
ATOM 1896 C CA . ASN A 1 232 ? -10.489 11.066 -24.427 1.00 65.62 232 ASN A CA 1
ATOM 1897 C C . ASN A 1 232 ? -9.762 9.939 -23.667 1.00 65.62 232 ASN A C 1
ATOM 1899 O O . ASN A 1 232 ? -9.242 9.016 -24.289 1.00 65.62 232 ASN A O 1
ATOM 1903 N N . GLY A 1 233 ? -9.656 10.029 -22.336 1.00 59.59 233 GLY A N 1
ATOM 1904 C CA . GLY A 1 233 ? -8.970 9.037 -21.500 1.00 59.59 233 GLY A CA 1
ATOM 1905 C C . GLY A 1 233 ? -7.439 9.135 -21.501 1.00 59.59 233 GLY A C 1
ATOM 1906 O O . GLY A 1 233 ? -6.788 8.342 -20.829 1.00 59.59 233 GLY A O 1
ATOM 1907 N N . LYS A 1 234 ? -6.870 10.113 -22.216 1.00 65.75 234 LYS A N 1
ATOM 1908 C CA . LYS A 1 234 ? -5.429 10.422 -22.254 1.00 65.75 234 LYS A CA 1
ATOM 1909 C C . LYS A 1 234 ? -5.035 11.390 -21.138 1.00 65.75 234 LYS A C 1
ATOM 1911 O O . LYS A 1 234 ? -5.879 12.162 -20.701 1.00 65.75 234 LYS A O 1
ATOM 1916 N N . LEU A 1 235 ? -3.781 11.402 -20.713 1.00 62.00 235 LEU A N 1
ATOM 1917 C CA . LEU A 1 235 ? -3.216 12.393 -19.800 1.00 62.00 235 LEU A CA 1
ATOM 1918 C C . LEU A 1 235 ? -2.693 13.620 -20.561 1.00 62.00 235 LEU A C 1
ATOM 1920 O O . LEU A 1 235 ? -1.983 13.482 -21.557 1.00 62.00 235 LEU A O 1
ATOM 1924 N N . ASN A 1 236 ? -3.015 14.804 -20.053 1.00 65.62 236 ASN A N 1
ATOM 1925 C CA . ASN A 1 236 ? -2.443 16.085 -20.444 1.00 65.62 236 ASN A CA 1
ATOM 1926 C C . ASN A 1 236 ? -1.432 16.534 -19.382 1.00 65.62 236 ASN A C 1
ATOM 1928 O O . ASN A 1 236 ? -1.625 16.269 -18.191 1.00 65.62 236 ASN A O 1
ATOM 1932 N N . ILE A 1 237 ? -0.376 17.208 -19.837 1.00 58.97 237 ILE A N 1
ATOM 1933 C CA . ILE A 1 237 ? 0.606 17.897 -18.988 1.00 58.97 237 ILE A CA 1
ATOM 1934 C C . ILE A 1 237 ? 0.020 19.238 -18.549 1.00 58.97 237 ILE A C 1
ATOM 1936 O O . ILE A 1 237 ? -0.580 19.912 -19.418 1.00 58.97 237 ILE A O 1
#

Foldseek 3Di:
DDDPFPWDKDFQEKEFPPGPLPVPDDDPQCVVRHRWIWTKIWTFGDDDPPDDTFIWIKIWIWHKDWDWDQDPVRDTDIDIDTHTDDMDGPRFHWNYWYWADDPRFIWIWTFGLFAIWIATPVVRDIDGLTGDPDSPQWGWQDKDADVSHPQWMWIATNNQKIFIHGNSDTDDIDHDQWDFACDPVGRPHGPDIGRLVARWRDWDFDDDPSDRAWIWTAGDPSGIDIWGQDPVRDTDD

Organism: NCBI:txid580059